Protein AF-A0A2G1NXR6-F1 (afdb_monomer_lite)

pLDDT: mean 74.43, std 15.73, range [40.53, 97.31]

Secondary structure (DSSP, 8-state):
-EEEEEEEPPP-TT-TT-----EEEEEEEEEEEPPEE--PPEEEETTEEEEEEE-TT-SEEEEEEEEEE--BTEEEEEE-TT--EEEEEETT-TTTT--BPPPEESSEEEEEEEE--BTTB--BS--EEEEEEEEEEEEEEEEEEE-TT-EEEEEEE--PPSEEEEEEEEESTT--S--S-GGGSEEEEEEEEPPPPPEEEEEEEEESSSPPTT---EEEEEEEE-SSS----------------------------

Sequence (257 aa):
MLVNATLRMDINESDPYHEYRTGVVDVSSINEHEWVDFTPPSVLTPYGYAKMITYPGADAIRVHFDELTLPWAGCVEIRDSSGAVEWSRSWNSKDEFDHNSSWVDGDTIYVYKVEKPTQSTPVWGRITFSIDRYQYRKLNHTNVSLSAGETRNITTEWDVSAGNNSMQVVTDAEEVVSEINESNNELSRALQVEACEAPTVLNITFTPQKPAAGSDVLINATITNFGNRTANFTVDLWAEKIEHHPFESPHGDEFPV

Structure (mmCIF, N/CA/C/O backbone):
data_AF-A0A2G1NXR6-F1
#
_entry.id   AF-A0A2G1NXR6-F1
#
loop_
_atom_site.group_PDB
_atom_site.id
_atom_site.type_symbol
_atom_site.label_atom_id
_atom_site.label_alt_id
_atom_site.label_comp_id
_atom_site.label_asym_id
_atom_site.label_entity_id
_atom_site.label_seq_id
_atom_site.pdbx_PDB_ins_code
_atom_site.Cartn_x
_atom_site.Cartn_y
_atom_site.Cartn_z
_atom_site.occupancy
_atom_site.B_iso_or_equiv
_atom_site.auth_seq_id
_atom_site.auth_comp_id
_atom_site.auth_asym_id
_atom_site.auth_atom_id
_atom_site.pdbx_PDB_model_num
ATOM 1 N N . MET A 1 1 ? -8.405 -15.605 13.492 1.00 48.38 1 MET A N 1
ATOM 2 C CA . MET A 1 1 ? -8.207 -15.582 14.964 1.00 48.38 1 MET A CA 1
ATOM 3 C C . MET A 1 1 ? -9.289 -14.691 15.567 1.00 48.38 1 MET A C 1
ATOM 5 O O . MET A 1 1 ? -9.715 -13.772 14.883 1.00 48.38 1 MET A O 1
ATOM 9 N N . LEU A 1 2 ? -9.784 -14.976 16.777 1.00 44.44 2 LEU A N 1
ATOM 10 C CA . LEU A 1 2 ? -10.756 -14.106 17.459 1.00 44.44 2 LEU A CA 1
ATOM 11 C C . LEU A 1 2 ? -10.000 -13.115 18.342 1.00 44.44 2 LEU A C 1
ATOM 13 O O . LEU A 1 2 ? -9.173 -13.542 19.152 1.00 44.44 2 LEU A O 1
ATOM 17 N N . VAL A 1 3 ? -10.283 -11.822 18.192 1.00 50.91 3 VAL A N 1
ATOM 18 C CA . VAL A 1 3 ? -9.787 -10.790 19.109 1.00 50.91 3 VAL A CA 1
ATOM 19 C C . VAL A 1 3 ? -10.958 -10.220 19.889 1.00 50.91 3 VAL A C 1
ATOM 21 O O . VAL A 1 3 ? -11.992 -9.881 19.313 1.00 50.91 3 VAL A O 1
ATOM 24 N N . ASN A 1 4 ? -10.777 -10.132 21.206 1.00 43.44 4 ASN A N 1
ATOM 25 C CA . ASN A 1 4 ? -11.762 -9.589 22.127 1.00 43.44 4 ASN A CA 1
ATOM 26 C C . ASN A 1 4 ? -11.253 -8.251 22.656 1.00 43.44 4 ASN A C 1
ATOM 28 O O . ASN A 1 4 ? -10.149 -8.185 23.202 1.00 43.44 4 ASN A O 1
ATOM 32 N N . ALA A 1 5 ? -12.079 -7.217 22.549 1.00 50.47 5 ALA A N 1
ATOM 33 C CA . ALA A 1 5 ? -11.869 -5.944 23.221 1.00 50.47 5 ALA A CA 1
ATOM 34 C C . ALA A 1 5 ? -13.024 -5.689 24.192 1.00 50.47 5 ALA A C 1
ATOM 36 O O . ALA A 1 5 ? -14.181 -5.989 23.890 1.00 50.47 5 ALA A O 1
ATOM 37 N N . THR A 1 6 ? -12.700 -5.149 25.364 1.00 46.91 6 THR A N 1
ATOM 38 C CA . THR A 1 6 ? -13.684 -4.723 26.359 1.00 46.91 6 THR A CA 1
ATOM 39 C C . THR A 1 6 ? -13.742 -3.207 26.340 1.00 46.91 6 THR A C 1
ATOM 41 O O . THR A 1 6 ? -12.743 -2.549 26.622 1.00 46.91 6 THR A O 1
ATOM 44 N N . LEU A 1 7 ? -14.912 -2.673 26.014 1.00 47.69 7 LEU A N 1
ATOM 45 C CA . LEU A 1 7 ? -15.188 -1.246 25.988 1.00 47.69 7 LEU A CA 1
ATOM 46 C C . LEU A 1 7 ? -15.992 -0.853 27.213 1.00 47.69 7 LEU A C 1
ATOM 48 O O . LEU A 1 7 ? -16.909 -1.576 27.615 1.00 47.69 7 LEU A O 1
ATOM 52 N N . ARG A 1 8 ? -15.681 0.313 27.769 1.00 44.91 8 ARG A N 1
ATOM 53 C CA . ARG A 1 8 ? -16.408 0.903 28.884 1.00 44.91 8 ARG A CA 1
ATOM 54 C C . ARG A 1 8 ? -16.651 2.370 28.577 1.00 44.91 8 ARG A C 1
ATOM 56 O O . ARG A 1 8 ? -15.717 3.063 28.204 1.00 44.91 8 ARG A O 1
ATOM 63 N N . MET A 1 9 ? -17.884 2.817 28.778 1.00 44.09 9 MET A N 1
ATOM 64 C CA . MET A 1 9 ? -18.220 4.235 28.723 1.00 44.09 9 MET A CA 1
ATOM 65 C C . MET A 1 9 ? -18.195 4.792 30.148 1.00 44.09 9 MET A C 1
ATOM 67 O O . MET A 1 9 ? -18.939 4.320 31.018 1.00 44.09 9 MET A O 1
ATOM 71 N N . ASP A 1 10 ? -17.302 5.745 30.404 1.00 46.09 10 ASP A N 1
ATOM 72 C CA . ASP A 1 10 ? -17.219 6.426 31.695 1.00 46.09 10 ASP A CA 1
ATOM 73 C C . ASP A 1 10 ? -18.239 7.574 31.787 1.00 46.09 10 ASP A C 1
ATOM 75 O O . ASP A 1 10 ? -18.846 8.003 30.806 1.00 46.09 10 ASP A O 1
ATOM 79 N N . ILE A 1 11 ? -18.506 8.025 33.011 1.00 46.25 11 ILE A N 1
ATOM 80 C CA . ILE A 1 11 ? -19.473 9.093 33.276 1.00 46.25 11 ILE A CA 1
ATOM 81 C C . ILE A 1 11 ? -18.783 10.433 33.005 1.00 46.25 11 ILE A C 1
ATOM 83 O O . ILE A 1 11 ? -17.730 10.710 33.576 1.00 46.25 11 ILE A O 1
ATOM 87 N N . ASN A 1 12 ? -19.383 11.285 32.171 1.00 43.28 12 ASN A N 1
ATOM 88 C CA . ASN A 1 12 ? -18.891 12.644 31.964 1.00 43.28 12 ASN A CA 1
ATOM 89 C C . ASN A 1 12 ? -19.171 13.504 33.214 1.00 43.28 12 ASN A C 1
ATOM 91 O O . ASN A 1 12 ? -20.258 14.057 33.366 1.00 43.28 12 ASN A O 1
ATOM 95 N N . GLU A 1 13 ? -18.186 13.632 34.109 1.00 43.91 13 GLU A N 1
ATOM 96 C CA . GLU A 1 13 ? -18.295 14.430 35.345 1.00 43.91 13 GLU A CA 1
ATOM 97 C C . GLU A 1 13 ? -18.364 15.954 35.104 1.0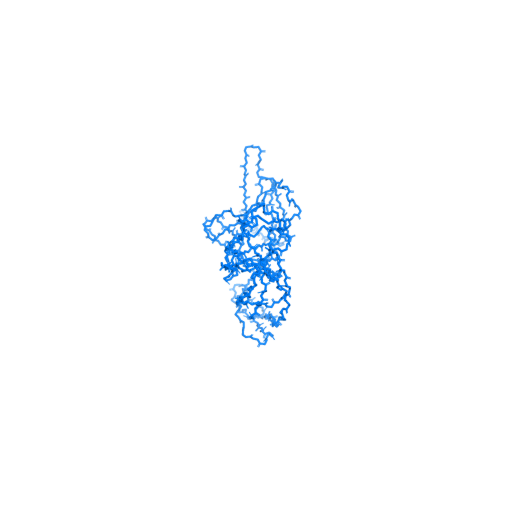0 43.91 13 GLU A C 1
ATOM 99 O O . GLU A 1 13 ? -18.564 16.719 36.047 1.00 43.91 13 GLU A O 1
ATOM 104 N N . SER A 1 14 ? -18.214 16.415 33.855 1.00 42.78 14 SER A N 1
ATOM 105 C CA . SER A 1 14 ? -18.278 17.838 33.488 1.00 42.78 14 SER A CA 1
ATOM 106 C C . SER A 1 14 ? -19.627 18.292 32.919 1.00 42.78 14 SER A C 1
ATOM 108 O O . SER A 1 14 ? -19.793 19.484 32.659 1.00 42.78 14 SER A O 1
ATOM 110 N N . ASP A 1 15 ? -20.601 17.387 32.752 1.00 45.97 15 ASP A N 1
ATOM 111 C CA . ASP A 1 15 ? -21.953 17.756 32.326 1.00 45.97 15 ASP A CA 1
ATOM 112 C C . ASP A 1 15 ? -22.740 18.368 33.508 1.00 45.97 15 ASP A C 1
ATOM 114 O O . ASP A 1 15 ? -23.075 17.655 34.461 1.00 45.97 15 ASP A O 1
ATOM 118 N N . PRO A 1 16 ? -23.076 19.676 33.484 1.00 47.44 16 PRO A N 1
ATOM 119 C CA . PRO A 1 16 ? -23.801 20.330 34.574 1.00 47.44 16 PRO A CA 1
ATOM 120 C C . PRO A 1 16 ? -25.217 19.770 34.791 1.00 47.44 16 PRO A C 1
ATOM 122 O O . PRO A 1 16 ? -25.819 20.043 35.833 1.00 47.44 16 PRO A O 1
ATOM 125 N N . TYR A 1 17 ? -25.746 18.982 33.849 1.00 49.09 17 TYR A N 1
ATOM 126 C CA . TYR A 1 17 ? -27.059 18.353 33.952 1.00 49.09 17 TYR A CA 1
ATOM 127 C C . TYR A 1 17 ? -27.020 16.939 34.551 1.00 49.09 17 TYR A C 1
ATOM 129 O O . TYR A 1 17 ? -28.081 16.408 34.873 1.00 49.09 17 TYR A O 1
ATOM 137 N N . HIS A 1 18 ? -25.837 16.339 34.767 1.00 48.19 18 HIS A N 1
ATOM 138 C CA . HIS A 1 18 ? -25.691 14.924 35.162 1.00 48.19 18 HIS A CA 1
ATOM 139 C C . HIS A 1 18 ? -26.540 13.974 34.290 1.00 48.19 18 HIS A C 1
ATOM 141 O O . HIS A 1 18 ? -26.991 12.921 34.749 1.00 48.19 18 HIS A O 1
ATOM 147 N N . GLU A 1 19 ? -26.826 14.363 33.046 1.00 41.34 19 GLU A N 1
ATOM 148 C CA . GLU A 1 19 ? -27.676 13.582 32.163 1.00 41.34 19 GLU A CA 1
ATOM 149 C C . GLU A 1 19 ? -26.853 12.450 31.550 1.00 41.34 19 GLU A C 1
ATOM 151 O O . GLU A 1 19 ? -25.775 12.645 30.987 1.00 41.34 19 GLU A O 1
ATOM 156 N N . TYR A 1 20 ? -27.360 11.227 31.699 1.00 42.59 20 TYR A N 1
ATOM 157 C CA . TYR A 1 20 ? -26.762 10.035 31.120 1.00 42.59 20 TYR A CA 1
ATOM 158 C C . TYR A 1 20 ? -26.769 10.159 29.595 1.00 42.59 20 TYR A C 1
ATOM 160 O O . TYR A 1 20 ? -27.806 9.965 28.960 1.00 42.59 20 TYR A O 1
ATOM 168 N N . ARG A 1 21 ? -25.619 10.452 28.984 1.00 41.91 21 ARG A N 1
ATOM 169 C CA . ARG A 1 21 ? -25.488 10.324 27.532 1.00 41.91 21 ARG A CA 1
ATOM 170 C C . ARG A 1 21 ? -25.444 8.841 27.184 1.00 41.91 21 ARG A C 1
ATOM 172 O O . ARG A 1 21 ? -24.423 8.184 27.333 1.00 41.91 21 ARG A O 1
ATOM 179 N N . THR A 1 22 ? -26.580 8.301 26.754 1.00 40.53 22 THR A N 1
ATOM 180 C CA . THR A 1 22 ? -26.608 7.053 25.987 1.00 40.53 22 THR A CA 1
ATOM 181 C C . THR A 1 22 ? -25.998 7.349 24.622 1.00 40.53 22 THR A C 1
ATOM 183 O O . THR A 1 22 ? -26.560 8.145 23.868 1.00 40.53 22 THR A O 1
ATOM 186 N N . GLY A 1 23 ? -24.845 6.757 24.326 1.00 47.16 23 GLY A N 1
ATOM 187 C CA . GLY A 1 23 ? -24.130 6.955 23.068 1.00 47.16 23 GLY A CA 1
ATOM 188 C C . GLY A 1 23 ? -24.261 5.743 22.153 1.00 47.16 23 GLY A C 1
ATOM 189 O O . GLY A 1 23 ? -24.320 4.601 22.617 1.00 47.16 23 GLY A O 1
ATOM 190 N N . VAL A 1 24 ? -24.314 5.988 20.844 1.00 50.44 24 VAL A N 1
ATOM 191 C CA . VAL A 1 24 ? -23.835 5.008 19.864 1.00 50.44 24 VAL A CA 1
ATOM 192 C C . VAL A 1 24 ? -22.368 5.345 19.666 1.00 50.44 24 VAL A C 1
ATOM 194 O O . VAL A 1 24 ? -22.060 6.441 19.216 1.00 50.44 24 VAL A O 1
ATOM 197 N N . VAL A 1 25 ? -21.493 4.435 20.064 1.00 54.53 25 VAL A N 1
ATOM 198 C CA . VAL A 1 25 ? -20.053 4.552 19.863 1.00 54.53 25 VAL A CA 1
ATOM 199 C C . VAL A 1 25 ? -19.734 3.830 18.559 1.00 54.53 25 VAL A C 1
ATOM 201 O O . VAL A 1 25 ? -20.079 2.648 18.430 1.00 54.53 25 VAL A O 1
ATOM 204 N N . ASP A 1 26 ? -19.131 4.529 17.593 1.00 56.81 26 ASP A N 1
ATOM 205 C CA . ASP A 1 26 ? -18.538 3.858 16.433 1.00 56.81 26 ASP A CA 1
ATOM 206 C C . ASP A 1 26 ? -17.231 3.212 16.878 1.00 56.81 26 ASP A C 1
ATOM 208 O O . ASP A 1 26 ? -16.435 3.821 17.596 1.00 56.81 26 ASP A O 1
ATOM 212 N N . VAL A 1 27 ? -17.050 1.949 16.519 1.00 55.16 27 VAL A N 1
ATOM 213 C CA . VAL A 1 27 ? -15.867 1.188 16.887 1.00 55.16 27 VAL A CA 1
ATOM 214 C C . VAL A 1 27 ? -15.181 0.723 15.629 1.00 55.16 27 VAL A C 1
ATOM 216 O O . VAL A 1 27 ? -15.672 -0.184 14.954 1.00 55.16 27 VAL A O 1
ATOM 219 N N . SER A 1 28 ? -14.014 1.300 15.369 1.00 56.72 28 SER A N 1
ATOM 220 C CA . SER A 1 28 ? -13.156 0.903 14.262 1.00 56.72 28 SER A CA 1
ATOM 221 C C . SER A 1 28 ? -12.099 -0.060 14.779 1.00 56.72 28 SER A C 1
ATOM 223 O O . SER A 1 28 ? -11.257 0.311 15.599 1.00 56.72 28 SER A O 1
ATOM 225 N N . SER A 1 29 ? -12.122 -1.308 14.303 1.00 54.38 29 SER A N 1
ATOM 226 C CA . SER A 1 29 ? -10.960 -2.188 14.428 1.00 54.38 29 SER A CA 1
ATOM 227 C C . SER A 1 29 ? -10.068 -2.004 13.206 1.00 54.38 29 SER A C 1
ATOM 229 O O . SER A 1 29 ? -10.464 -2.388 12.102 1.00 54.38 29 SER A O 1
ATOM 231 N N . ILE A 1 30 ? -8.883 -1.432 13.403 1.00 66.00 30 ILE A N 1
ATOM 232 C CA . ILE A 1 30 ? -7.877 -1.237 12.360 1.00 66.00 30 ILE A CA 1
ATOM 233 C C . ILE A 1 30 ? -6.838 -2.337 12.502 1.00 66.00 30 ILE A C 1
ATOM 235 O O . ILE A 1 30 ? -6.145 -2.430 13.515 1.00 66.00 30 ILE A O 1
ATOM 239 N N . ASN A 1 31 ? -6.754 -3.188 11.488 1.00 64.75 31 ASN A N 1
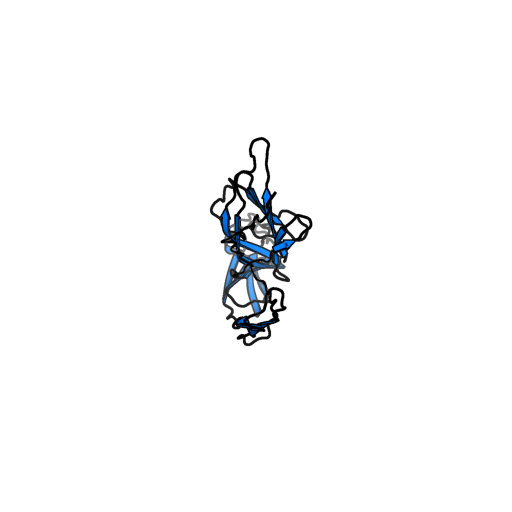ATOM 240 C CA . ASN A 1 31 ? -5.689 -4.166 11.364 1.00 64.75 31 ASN A CA 1
ATOM 241 C C . ASN A 1 31 ? -4.644 -3.636 10.391 1.00 64.75 31 ASN A C 1
ATOM 243 O O . ASN A 1 31 ? -4.915 -3.645 9.193 1.00 64.75 31 ASN A O 1
ATOM 247 N N . GLU A 1 32 ? -3.477 -3.234 10.882 1.00 74.56 32 GLU A N 1
ATOM 248 C CA . GLU A 1 32 ? -2.351 -2.855 10.029 1.00 74.56 32 GLU A CA 1
ATOM 249 C C . GLU A 1 32 ? -1.331 -3.992 9.952 1.00 74.56 32 GLU A C 1
ATOM 251 O O . GLU A 1 32 ? -0.880 -4.530 10.969 1.00 74.56 32 GLU A O 1
ATOM 256 N N . HIS A 1 33 ? -0.951 -4.343 8.726 1.00 74.25 33 HIS A N 1
ATOM 257 C CA . HIS A 1 33 ? 0.108 -5.312 8.479 1.00 74.25 33 HIS A CA 1
ATOM 258 C C . HIS A 1 33 ? 1.495 -4.655 8.528 1.00 74.25 33 HIS A C 1
ATOM 260 O O . HIS A 1 3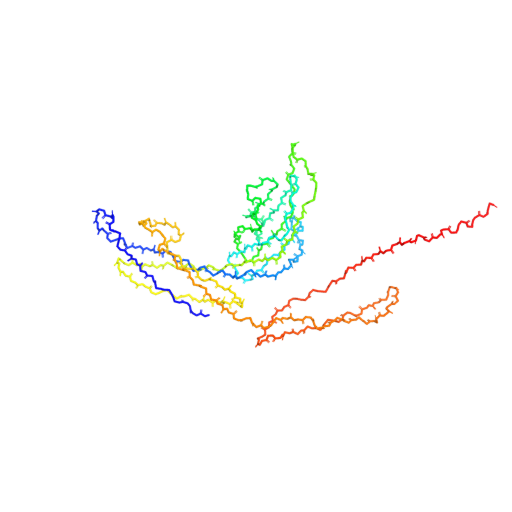3 ? 1.641 -3.455 8.270 1.00 74.25 33 HIS A O 1
ATOM 266 N N . GLU A 1 34 ? 2.541 -5.437 8.799 1.00 79.00 34 GLU A N 1
ATOM 267 C CA . GLU A 1 34 ? 3.925 -4.993 8.630 1.00 79.00 34 GLU A CA 1
ATOM 268 C C . GLU A 1 34 ? 4.234 -4.572 7.191 1.00 79.00 34 GLU A C 1
ATOM 270 O O . GLU A 1 34 ? 3.522 -4.905 6.239 1.00 79.00 34 GLU A O 1
ATOM 275 N N . TRP A 1 35 ? 5.336 -3.843 7.038 1.00 80.38 35 TRP A N 1
ATOM 276 C CA . TRP A 1 35 ? 5.886 -3.525 5.731 1.00 80.38 35 TRP A CA 1
ATOM 277 C C . TRP A 1 35 ? 6.254 -4.802 4.978 1.00 80.38 35 TRP A C 1
ATOM 279 O O . TRP A 1 35 ? 7.080 -5.587 5.437 1.00 80.38 35 TRP A O 1
ATOM 289 N N . VAL A 1 36 ? 5.657 -4.974 3.803 1.00 78.19 36 VAL A N 1
ATOM 290 C CA . VAL A 1 36 ? 5.927 -6.098 2.910 1.00 78.19 36 VAL A CA 1
ATOM 291 C C . VAL A 1 36 ? 6.939 -5.660 1.861 1.00 78.19 36 VAL A C 1
ATOM 293 O O . VAL A 1 36 ? 6.623 -4.803 1.036 1.00 78.19 36 VAL A O 1
ATOM 296 N N . ASP A 1 37 ? 8.132 -6.261 1.890 1.00 82.12 37 ASP A N 1
ATOM 297 C CA . ASP A 1 37 ? 9.161 -6.100 0.856 1.00 82.12 37 ASP A CA 1
ATOM 298 C C . ASP A 1 37 ? 8.645 -6.595 -0.500 1.00 82.12 37 ASP A C 1
ATOM 300 O O . ASP A 1 37 ? 8.151 -7.719 -0.629 1.00 82.12 37 ASP A O 1
ATOM 304 N N . PHE A 1 38 ? 8.747 -5.757 -1.527 1.00 80.88 38 PHE A N 1
ATOM 305 C CA . PHE A 1 38 ? 8.178 -6.044 -2.834 1.00 80.88 38 PHE A CA 1
ATOM 306 C C . PHE A 1 38 ? 8.727 -5.110 -3.918 1.00 80.88 38 PHE A C 1
ATOM 308 O O . PHE A 1 38 ? 9.138 -3.985 -3.666 1.00 80.88 38 PHE A O 1
ATOM 315 N N . THR A 1 39 ? 8.703 -5.572 -5.169 1.00 82.00 39 THR A N 1
ATOM 316 C CA . THR A 1 39 ? 8.981 -4.733 -6.339 1.00 82.00 39 THR A CA 1
ATOM 317 C C . THR A 1 39 ? 7.742 -4.694 -7.231 1.00 82.00 39 THR A C 1
ATOM 319 O O . THR A 1 39 ? 7.398 -5.723 -7.818 1.00 82.00 39 THR A O 1
ATOM 322 N N . PRO A 1 40 ? 7.070 -3.537 -7.381 1.00 87.62 40 PRO A N 1
ATOM 323 C CA . PRO A 1 40 ? 5.831 -3.476 -8.140 1.00 87.62 40 PRO A CA 1
ATOM 324 C C . PRO A 1 40 ? 6.019 -3.760 -9.625 1.00 87.62 40 PRO A C 1
ATOM 326 O O . PRO A 1 40 ? 6.913 -3.165 -10.255 1.00 87.62 40 PRO A O 1
ATOM 329 N N . PRO A 1 41 ? 5.133 -4.578 -10.228 1.00 85.62 41 PRO A N 1
ATOM 330 C CA . PRO A 1 41 ? 5.073 -4.694 -11.670 1.00 85.62 41 PRO A CA 1
ATOM 331 C C . PRO A 1 41 ? 4.675 -3.347 -12.279 1.00 85.62 41 PRO A C 1
ATOM 333 O O . PRO A 1 41 ? 3.920 -2.557 -11.701 1.00 85.62 41 PRO A O 1
ATOM 336 N N . SER A 1 42 ? 5.210 -3.080 -13.466 1.00 90.94 42 SER A N 1
ATOM 337 C CA . SER A 1 42 ? 4.764 -1.957 -14.285 1.00 90.94 42 SER A CA 1
ATOM 338 C C . SER A 1 42 ? 3.588 -2.409 -15.148 1.00 90.94 42 SER A C 1
ATOM 340 O O . SER A 1 42 ? 3.708 -3.398 -15.867 1.00 90.94 42 SER A O 1
ATOM 342 N N . VAL A 1 43 ? 2.480 -1.674 -15.120 1.00 91.69 43 VAL A N 1
ATOM 343 C CA . VAL A 1 43 ? 1.276 -1.968 -15.910 1.00 91.69 43 VAL A CA 1
ATOM 344 C C . VAL A 1 43 ? 0.903 -0.775 -16.784 1.00 91.69 43 VAL A C 1
ATOM 346 O O . VAL A 1 43 ? 1.156 0.373 -16.417 1.00 91.69 43 VAL A O 1
ATOM 349 N N . LEU A 1 44 ? 0.314 -1.039 -17.951 1.00 92.44 44 LEU A N 1
ATOM 350 C CA . LEU A 1 44 ? -0.238 0.001 -18.818 1.00 92.44 44 LEU A CA 1
ATOM 351 C C . LEU A 1 44 ? -1.697 0.269 -18.434 1.00 92.44 44 LEU A C 1
ATOM 353 O O . LEU A 1 44 ? -2.510 -0.650 -18.398 1.00 92.44 44 LEU A O 1
ATOM 357 N N . THR A 1 45 ? -2.024 1.533 -18.191 1.00 92.94 45 THR A N 1
ATOM 358 C CA . THR A 1 45 ? -3.367 2.006 -17.829 1.00 92.94 45 THR A CA 1
ATOM 359 C C . THR A 1 45 ? -3.845 3.061 -18.839 1.00 92.94 45 THR A C 1
ATOM 361 O O . THR A 1 45 ? -3.036 3.550 -19.637 1.00 92.94 45 THR A O 1
ATOM 364 N N . PRO A 1 46 ? -5.119 3.499 -18.793 1.00 91.81 46 PRO A N 1
ATOM 365 C CA . PRO A 1 46 ? -5.592 4.635 -19.592 1.00 91.81 46 PRO A CA 1
ATOM 366 C C . PRO A 1 46 ? -4.820 5.946 -19.353 1.00 91.81 46 PRO A C 1
ATOM 368 O O . PRO A 1 46 ? -4.854 6.833 -20.202 1.00 91.81 46 PRO A O 1
ATOM 371 N N . TYR A 1 47 ? -4.110 6.066 -18.226 1.00 88.44 47 TYR A N 1
ATOM 372 C CA . TYR A 1 47 ? -3.320 7.242 -17.847 1.00 88.44 47 TYR A CA 1
ATOM 373 C C . TYR A 1 47 ? -1.813 7.071 -18.102 1.00 88.44 47 TYR A C 1
ATOM 375 O O . TYR A 1 47 ? -1.023 7.940 -17.740 1.00 88.44 47 TYR A O 1
ATOM 383 N N . GLY A 1 48 ? -1.405 5.964 -18.734 1.00 90.44 48 GLY A N 1
ATOM 384 C CA . GLY A 1 48 ? -0.008 5.628 -19.007 1.00 90.44 48 GLY A CA 1
ATOM 385 C C . GLY A 1 48 ? 0.521 4.500 -18.121 1.00 90.44 48 GLY A C 1
ATOM 386 O O . GLY A 1 48 ? -0.245 3.729 -17.539 1.00 90.44 48 GLY A O 1
ATOM 387 N N . TYR A 1 49 ? 1.846 4.369 -18.056 1.00 91.69 49 TYR A N 1
ATOM 388 C CA . TYR A 1 49 ? 2.492 3.332 -17.253 1.00 91.69 49 TYR A CA 1
ATOM 389 C C . TYR A 1 49 ? 2.476 3.681 -15.764 1.00 91.69 49 TYR A C 1
ATOM 391 O O . TYR A 1 49 ? 2.911 4.765 -15.373 1.00 91.69 49 TYR A O 1
ATOM 399 N N . ALA A 1 50 ? 2.045 2.724 -14.947 1.00 95.56 50 ALA A N 1
ATOM 400 C CA . ALA A 1 50 ? 2.004 2.829 -13.495 1.00 95.56 50 ALA A CA 1
ATOM 401 C C . ALA A 1 50 ? 2.724 1.660 -12.830 1.00 95.56 50 ALA A C 1
ATOM 403 O O . ALA A 1 50 ? 2.818 0.571 -13.397 1.00 95.56 50 ALA A O 1
ATOM 404 N N . LYS A 1 51 ? 3.169 1.867 -11.592 1.00 95.50 51 LYS A N 1
ATOM 405 C CA . LYS A 1 51 ? 3.457 0.776 -10.659 1.00 95.50 51 LYS A CA 1
ATOM 406 C C . LYS A 1 51 ? 2.158 0.365 -9.977 1.00 95.50 51 LYS A C 1
ATOM 408 O O . LYS A 1 51 ? 1.508 1.215 -9.378 1.00 95.50 51 LYS A O 1
ATOM 413 N N . MET A 1 52 ? 1.774 -0.903 -10.098 1.00 93.56 52 MET A N 1
ATOM 414 C CA . MET A 1 52 ? 0.548 -1.427 -9.491 1.00 93.56 52 MET A CA 1
ATOM 415 C C . MET A 1 52 ? 0.869 -2.128 -8.178 1.00 93.56 52 MET A C 1
ATOM 417 O O . MET A 1 52 ? 1.755 -2.982 -8.136 1.00 93.56 52 MET A O 1
ATOM 421 N N . ILE A 1 53 ? 0.128 -1.787 -7.130 1.00 94.25 53 ILE A N 1
ATOM 422 C CA . ILE A 1 53 ? 0.184 -2.445 -5.827 1.00 94.25 53 ILE A CA 1
ATOM 423 C C . ILE A 1 53 ? -1.227 -2.918 -5.514 1.00 94.25 53 ILE A C 1
ATOM 425 O O . ILE A 1 53 ? -2.170 -2.141 -5.625 1.00 94.25 53 ILE A O 1
ATOM 429 N N . THR A 1 54 ? -1.373 -4.192 -5.164 1.00 91.00 54 THR A N 1
ATOM 430 C CA . THR A 1 54 ? -2.669 -4.782 -4.834 1.00 91.00 54 THR A CA 1
ATOM 431 C C . THR A 1 54 ? -2.528 -5.764 -3.683 1.00 91.00 54 THR A C 1
ATOM 433 O O . THR A 1 54 ? -1.566 -6.535 -3.629 1.00 91.00 54 THR A O 1
ATOM 436 N N . TYR A 1 55 ? -3.493 -5.729 -2.772 1.00 87.12 55 TYR A N 1
ATOM 437 C CA . TYR A 1 55 ? -3.683 -6.736 -1.743 1.00 87.12 55 TYR A CA 1
ATOM 438 C C . TYR A 1 55 ? -5.181 -7.044 -1.647 1.00 87.12 55 TYR A C 1
ATOM 440 O O . TYR A 1 55 ? -5.915 -6.255 -1.054 1.00 87.12 55 TYR A O 1
ATOM 448 N N . PRO A 1 56 ? -5.657 -8.170 -2.211 1.00 84.50 56 PRO A N 1
ATOM 449 C CA . PRO A 1 56 ? -7.081 -8.485 -2.260 1.00 84.50 56 PRO A CA 1
ATOM 450 C C . PRO A 1 56 ? -7.775 -8.394 -0.895 1.00 84.50 56 PRO A C 1
ATOM 452 O O . PRO A 1 56 ? -7.385 -9.055 0.073 1.00 84.50 56 PRO A O 1
ATOM 455 N N . GLY A 1 57 ? -8.834 -7.585 -0.836 1.00 82.81 57 GLY A N 1
ATOM 456 C CA . GLY A 1 57 ? -9.622 -7.368 0.378 1.00 82.81 57 GLY A CA 1
ATOM 457 C C . GLY A 1 57 ? -8.965 -6.470 1.430 1.00 82.81 57 GLY A C 1
ATOM 458 O O . GLY A 1 57 ? -9.383 -6.522 2.584 1.00 82.81 57 GLY A O 1
ATOM 459 N N . ALA A 1 58 ? -7.925 -5.707 1.082 1.00 87.62 58 ALA A N 1
ATOM 460 C CA . ALA A 1 58 ? -7.498 -4.563 1.883 1.00 87.62 58 ALA A CA 1
ATOM 461 C C . ALA A 1 58 ? -8.492 -3.399 1.745 1.00 87.62 58 ALA A C 1
ATOM 463 O O . ALA A 1 58 ? -9.038 -3.174 0.668 1.00 87.62 58 ALA A O 1
ATOM 464 N N . ASP A 1 59 ? -8.679 -2.642 2.823 1.00 89.88 59 ASP A N 1
ATOM 465 C CA . ASP A 1 59 ? -9.519 -1.440 2.819 1.00 89.88 59 ASP A CA 1
ATOM 466 C C . ASP A 1 59 ? -8.710 -0.182 2.495 1.00 89.88 59 ASP A C 1
ATOM 468 O O . ASP A 1 59 ? -9.261 0.777 1.964 1.00 89.88 59 ASP A O 1
ATOM 472 N N . ALA A 1 60 ? -7.402 -0.186 2.769 1.00 91.75 60 ALA A N 1
ATOM 473 C CA . ALA A 1 60 ? -6.482 0.840 2.287 1.00 91.75 60 ALA A CA 1
ATOM 474 C C . ALA A 1 60 ? -5.047 0.313 2.172 1.00 91.75 60 ALA A C 1
ATOM 476 O O . ALA A 1 60 ? -4.646 -0.607 2.893 1.00 91.75 60 ALA A O 1
ATOM 477 N N . ILE A 1 61 ? -4.256 0.943 1.304 1.00 93.31 61 ILE A N 1
ATOM 478 C CA . ILE A 1 61 ? -2.845 0.639 1.047 1.00 93.31 61 ILE A CA 1
ATOM 479 C C . ILE A 1 61 ? -2.014 1.923 1.157 1.00 93.31 61 ILE A C 1
ATOM 481 O O . ILE A 1 61 ? -2.447 2.999 0.749 1.00 93.31 61 ILE A O 1
ATOM 485 N N . ARG A 1 62 ? -0.794 1.819 1.686 1.00 94.31 62 ARG A N 1
ATOM 486 C CA . ARG A 1 62 ? 0.238 2.862 1.589 1.00 94.31 62 ARG A CA 1
ATOM 487 C C . ARG A 1 62 ? 1.572 2.266 1.167 1.00 94.31 62 ARG A C 1
ATOM 489 O O . ARG A 1 62 ? 1.809 1.075 1.361 1.00 94.31 62 ARG A O 1
ATOM 496 N N . VAL A 1 63 ? 2.452 3.090 0.615 1.00 94.94 63 VAL A N 1
ATOM 497 C CA . VAL A 1 63 ? 3.765 2.658 0.114 1.00 94.94 63 VAL A CA 1
ATOM 498 C C . VAL A 1 63 ? 4.895 3.435 0.771 1.00 94.94 63 VAL A C 1
ATOM 500 O O . VAL A 1 63 ? 4.703 4.579 1.181 1.00 94.94 63 VAL A O 1
ATOM 503 N N . HIS A 1 64 ? 6.063 2.805 0.840 1.00 93.88 64 HIS A N 1
ATOM 504 C CA . HIS A 1 64 ? 7.332 3.445 1.150 1.00 93.88 64 HIS A CA 1
ATOM 505 C C . HIS A 1 64 ? 8.152 3.556 -0.139 1.00 93.88 64 HIS A C 1
ATOM 507 O O . HIS A 1 64 ? 8.131 2.662 -0.991 1.00 93.88 64 HIS A O 1
ATOM 513 N N . PHE A 1 65 ? 8.841 4.680 -0.289 1.00 92.50 65 PHE A N 1
ATOM 514 C CA . PHE A 1 65 ? 9.728 4.960 -1.404 1.00 92.50 65 PHE A CA 1
ATOM 515 C C . PHE A 1 65 ? 11.187 4.879 -0.941 1.00 92.50 65 PHE A C 1
ATOM 517 O O . PHE A 1 65 ? 11.671 5.784 -0.267 1.00 92.50 65 PHE A O 1
ATOM 524 N N . ASP A 1 66 ? 11.906 3.827 -1.331 1.00 91.12 66 ASP A N 1
ATOM 525 C CA . ASP A 1 66 ? 13.359 3.722 -1.111 1.00 91.12 66 ASP A CA 1
ATOM 526 C C . ASP A 1 66 ? 14.133 4.802 -1.889 1.00 91.12 66 ASP A C 1
ATOM 528 O O . ASP A 1 66 ? 15.068 5.419 -1.381 1.00 91.12 66 ASP A O 1
ATOM 532 N N . GLU A 1 67 ? 13.674 5.109 -3.102 1.00 89.50 67 GLU A N 1
ATOM 533 C CA . GLU A 1 67 ? 14.141 6.240 -3.893 1.00 89.50 67 GLU A CA 1
ATOM 534 C C . GLU A 1 67 ? 12.957 7.135 -4.255 1.00 89.50 67 GLU A C 1
ATOM 536 O O . GLU A 1 67 ? 11.942 6.664 -4.773 1.00 89.50 67 GLU A O 1
ATOM 541 N N . LEU A 1 68 ? 13.109 8.447 -4.057 1.00 89.50 68 LEU A N 1
ATOM 542 C CA . LEU A 1 68 ? 12.149 9.443 -4.523 1.00 89.50 68 LEU A CA 1
ATOM 543 C C . LEU A 1 68 ? 12.853 10.742 -4.915 1.00 89.50 68 LEU A C 1
ATOM 545 O O . LEU A 1 68 ? 13.028 11.656 -4.115 1.00 89.50 68 LEU A O 1
ATOM 549 N N . THR A 1 69 ? 13.240 10.831 -6.183 1.00 88.19 69 THR A N 1
ATOM 550 C CA . THR A 1 69 ? 13.884 12.015 -6.756 1.00 88.19 69 THR A CA 1
ATOM 551 C C . THR A 1 69 ? 12.916 12.732 -7.688 1.00 88.19 69 THR A C 1
ATOM 553 O O . THR A 1 69 ? 12.571 12.235 -8.766 1.00 88.19 69 THR A O 1
ATOM 556 N N . LEU A 1 70 ? 12.491 13.929 -7.279 1.00 88.62 70 LEU A N 1
ATOM 557 C CA . LEU A 1 70 ? 11.551 14.759 -8.029 1.00 88.62 70 LEU A CA 1
ATOM 558 C C . LEU A 1 70 ? 12.272 15.981 -8.623 1.00 88.62 70 LEU A C 1
ATOM 560 O O . LEU A 1 70 ? 12.790 16.799 -7.866 1.00 88.62 70 LEU A O 1
ATOM 564 N N . PRO A 1 71 ? 12.328 16.134 -9.958 1.00 87.81 71 PRO A N 1
ATOM 565 C CA . PRO A 1 71 ? 12.828 17.341 -10.612 1.00 87.81 71 PRO A CA 1
ATOM 566 C C . PRO A 1 71 ? 11.807 18.480 -10.555 1.00 87.81 71 PRO A C 1
ATOM 568 O O . PRO A 1 71 ? 10.643 18.262 -10.231 1.00 87.81 71 PRO A O 1
ATOM 571 N N . TRP A 1 72 ? 12.201 19.689 -10.959 1.00 85.94 72 TRP A N 1
ATOM 572 C CA . TRP A 1 72 ? 11.274 20.818 -11.070 1.00 85.94 72 TRP A CA 1
ATOM 573 C C . TRP A 1 72 ? 10.091 20.467 -11.991 1.00 85.94 72 TRP A C 1
ATOM 575 O O . TRP A 1 72 ? 10.293 19.924 -13.077 1.00 85.94 72 TRP A O 1
ATOM 585 N N . ALA A 1 73 ? 8.864 20.743 -11.530 1.00 86.50 73 ALA A N 1
ATOM 586 C CA . ALA A 1 73 ? 7.599 20.330 -12.153 1.00 86.50 73 ALA A CA 1
ATOM 587 C C . ALA A 1 73 ? 7.345 18.807 -12.193 1.00 86.50 73 ALA A C 1
ATOM 589 O O . ALA A 1 73 ? 6.354 18.370 -12.773 1.00 86.50 73 ALA A O 1
ATOM 590 N N . GLY A 1 74 ? 8.203 18.001 -11.567 1.00 90.00 74 GLY A N 1
ATOM 591 C CA . GLY A 1 74 ? 8.029 16.564 -11.412 1.00 90.00 74 GLY A CA 1
ATOM 592 C C . GLY A 1 74 ? 7.209 16.207 -10.177 1.00 90.00 74 GLY A C 1
ATOM 593 O O . GLY A 1 74 ? 7.407 16.761 -9.090 1.00 90.00 74 GLY A O 1
ATOM 594 N N . CYS A 1 75 ? 6.304 15.252 -10.355 1.00 91.19 75 CYS A N 1
ATOM 595 C CA . CYS A 1 75 ? 5.402 14.753 -9.334 1.00 91.19 75 CYS A CA 1
ATOM 596 C C . CYS A 1 75 ? 5.322 13.222 -9.367 1.00 91.19 75 CYS A C 1
ATOM 598 O O . CYS A 1 75 ? 5.490 12.587 -10.412 1.00 91.19 75 CYS A O 1
ATOM 600 N N . VAL A 1 76 ? 4.988 12.639 -8.223 1.00 93.94 76 VAL A N 1
ATOM 601 C CA . VAL A 1 76 ? 4.464 11.278 -8.117 1.00 93.94 76 VAL A CA 1
ATOM 602 C C . VAL A 1 76 ? 3.026 11.368 -7.632 1.00 93.94 76 VAL A C 1
ATOM 604 O O . VAL A 1 76 ? 2.726 12.131 -6.717 1.00 93.94 76 VAL A O 1
ATOM 607 N N . GLU A 1 77 ? 2.136 10.615 -8.268 1.00 95.62 77 GLU A N 1
ATOM 608 C CA . GLU A 1 77 ? 0.726 10.521 -7.887 1.00 95.62 77 GLU A CA 1
ATOM 609 C C . GLU A 1 77 ? 0.373 9.070 -7.601 1.00 95.62 77 GLU A C 1
ATOM 611 O O . GLU A 1 77 ? 0.716 8.190 -8.391 1.00 95.62 77 GLU A O 1
ATOM 616 N N . ILE A 1 78 ? -0.335 8.834 -6.501 1.00 97.12 78 ILE A N 1
ATOM 617 C CA . ILE A 1 78 ? -1.009 7.568 -6.238 1.00 97.12 78 ILE A CA 1
ATOM 618 C C . ILE A 1 78 ? -2.477 7.774 -6.559 1.00 97.12 78 ILE A C 1
ATOM 620 O O . ILE A 1 78 ? -3.103 8.729 -6.090 1.00 97.12 78 ILE A O 1
ATOM 624 N N . ARG A 1 79 ? -2.998 6.883 -7.393 1.00 96.81 79 ARG A N 1
ATOM 625 C CA . ARG A 1 79 ? -4.394 6.872 -7.793 1.00 96.81 79 ARG A CA 1
ATOM 626 C C . ARG A 1 79 ? -5.069 5.597 -7.339 1.00 96.81 79 ARG A C 1
ATOM 628 O O . ARG A 1 79 ? -4.435 4.538 -7.322 1.00 96.81 79 ARG A O 1
ATOM 635 N N . ASP A 1 80 ? -6.342 5.719 -7.009 1.00 94.50 80 ASP A N 1
ATOM 636 C CA . ASP A 1 80 ? -7.210 4.583 -6.730 1.00 94.50 80 ASP A CA 1
ATOM 637 C C . ASP A 1 80 ? -7.545 3.802 -8.022 1.00 94.50 80 ASP A C 1
ATOM 639 O O . ASP A 1 80 ? -7.063 4.096 -9.126 1.00 94.50 80 ASP A O 1
ATOM 643 N N . SER A 1 81 ? -8.412 2.798 -7.895 1.00 90.69 81 SER A N 1
ATOM 644 C CA . SER A 1 81 ? -8.901 2.014 -9.036 1.00 90.69 81 SER A CA 1
ATOM 645 C C . SER A 1 81 ? -9.808 2.791 -10.001 1.00 90.69 81 SER A C 1
ATOM 647 O O . SER A 1 81 ? -9.922 2.400 -11.166 1.00 90.69 81 SER A O 1
ATOM 649 N N . SER A 1 82 ? -10.419 3.895 -9.557 1.00 92.00 82 SER A N 1
ATOM 650 C CA . SER A 1 82 ? -11.240 4.773 -10.399 1.00 92.00 82 SER A CA 1
ATOM 651 C C . SER A 1 82 ? -10.401 5.748 -11.238 1.00 92.00 82 SER A C 1
ATOM 653 O O . SER A 1 82 ? -10.884 6.287 -12.238 1.00 92.00 82 SER A O 1
ATOM 655 N N . GLY A 1 83 ? -9.128 5.931 -10.874 1.00 91.44 83 GLY A N 1
ATOM 656 C CA . GLY A 1 83 ? -8.210 6.893 -11.473 1.00 91.44 83 GLY A CA 1
ATOM 657 C C . GLY A 1 83 ? -8.202 8.255 -10.773 1.00 91.44 83 GLY A C 1
ATOM 658 O O . GLY A 1 83 ? -7.559 9.179 -11.285 1.00 91.44 83 GLY A O 1
ATOM 659 N N . ALA A 1 84 ? -8.887 8.394 -9.637 1.00 95.00 84 ALA A N 1
ATOM 660 C CA . ALA A 1 84 ? -8.837 9.570 -8.779 1.00 95.00 84 ALA A CA 1
ATOM 661 C C . ALA A 1 84 ? -7.463 9.684 -8.108 1.00 95.00 84 ALA A C 1
ATOM 663 O O . ALA A 1 84 ? -6.840 8.684 -7.766 1.00 95.00 84 ALA A O 1
ATOM 664 N N . VAL A 1 85 ? -6.954 10.910 -7.969 1.00 96.00 85 VAL A N 1
ATOM 665 C CA . VAL A 1 85 ? -5.665 11.165 -7.313 1.00 96.00 85 VAL A CA 1
ATOM 666 C C . VAL A 1 85 ? -5.902 11.298 -5.816 1.00 96.00 85 VAL A C 1
ATOM 668 O O . VAL A 1 85 ? -6.386 12.332 -5.367 1.00 96.00 85 VAL A O 1
ATOM 671 N N . GLU A 1 86 ? -5.505 10.276 -5.066 1.00 96.38 86 GLU A N 1
ATOM 672 C CA . GLU A 1 86 ? -5.685 10.201 -3.609 1.00 96.38 86 GLU A CA 1
ATOM 673 C C . GLU A 1 86 ? -4.453 10.697 -2.848 1.00 96.38 86 GLU A C 1
ATOM 675 O O . GLU A 1 86 ? -4.534 11.197 -1.728 1.00 96.38 86 GLU A O 1
ATOM 680 N N . TRP A 1 87 ? -3.281 10.622 -3.478 1.00 94.94 87 TRP A N 1
ATOM 681 C CA . TRP A 1 87 ? -2.058 11.177 -2.920 1.00 94.94 87 TRP A CA 1
ATOM 682 C C . TRP A 1 87 ? -1.179 11.742 -4.024 1.00 94.94 87 TRP A C 1
ATOM 684 O O . TRP A 1 87 ? -1.078 11.184 -5.118 1.00 94.94 87 TRP A O 1
ATOM 694 N N . SER A 1 88 ? -0.499 12.850 -3.743 1.00 92.88 88 SER A N 1
ATOM 695 C CA . SER A 1 88 ? 0.505 13.374 -4.659 1.00 92.88 88 SER A CA 1
ATOM 696 C C . SER A 1 88 ? 1.649 14.037 -3.919 1.00 92.88 88 SER A C 1
ATOM 698 O O . SER A 1 88 ? 1.453 14.696 -2.898 1.00 92.88 88 SER A O 1
ATOM 700 N N . ARG A 1 89 ? 2.840 13.921 -4.495 1.00 90.88 89 ARG A N 1
ATOM 701 C CA . ARG A 1 89 ? 4.031 14.635 -4.058 1.00 90.88 89 ARG A CA 1
ATOM 702 C C . ARG A 1 89 ? 4.690 15.295 -5.246 1.00 90.88 89 ARG A C 1
ATOM 704 O O . ARG A 1 89 ? 4.840 14.678 -6.293 1.00 90.88 89 ARG A O 1
ATOM 711 N N . SER A 1 90 ? 5.078 16.551 -5.079 1.00 89.19 90 SER A N 1
ATOM 712 C CA . SER A 1 90 ? 5.708 17.362 -6.121 1.00 89.19 90 SER A CA 1
ATOM 713 C C . SER A 1 90 ? 7.010 17.954 -5.609 1.00 89.19 90 SER A C 1
ATOM 715 O O . SER A 1 90 ? 7.195 18.103 -4.402 1.00 89.19 90 SER A O 1
ATOM 717 N N . TRP A 1 91 ? 7.891 18.341 -6.526 1.00 80.75 91 TRP A N 1
ATOM 718 C CA . TRP A 1 91 ? 9.057 19.163 -6.206 1.00 80.75 91 TRP A CA 1
ATOM 719 C C . TRP A 1 91 ? 8.652 20.386 -5.374 1.00 80.75 91 TRP A C 1
ATOM 721 O O . TRP A 1 91 ? 7.844 21.173 -5.860 1.00 80.75 91 TRP A O 1
ATOM 731 N N . ASN A 1 92 ? 9.231 20.525 -4.170 1.00 75.19 92 ASN A N 1
ATOM 732 C CA . ASN A 1 92 ? 8.953 21.514 -3.107 1.00 75.19 92 ASN A CA 1
ATOM 733 C C . ASN A 1 92 ? 7.837 21.212 -2.082 1.00 75.19 92 ASN A C 1
ATOM 735 O O . ASN A 1 92 ? 7.527 22.086 -1.266 1.00 75.19 92 ASN A O 1
ATOM 739 N N . SER A 1 93 ? 7.238 20.018 -2.082 1.00 74.62 93 SER A N 1
ATOM 740 C CA . SER A 1 93 ? 6.287 19.639 -1.027 1.00 74.62 93 SER A CA 1
ATOM 741 C C . SER A 1 93 ? 6.930 19.756 0.362 1.00 74.62 93 SER A C 1
ATOM 743 O O . SER A 1 93 ? 8.063 19.315 0.542 1.00 74.62 93 SER A O 1
ATOM 745 N N . LYS A 1 94 ? 6.200 20.304 1.347 1.00 63.44 94 LYS A N 1
ATOM 746 C CA . LYS A 1 94 ? 6.684 20.529 2.727 1.00 63.44 94 LYS A CA 1
ATOM 747 C C . LYS A 1 94 ? 7.216 19.268 3.422 1.00 63.44 94 LYS A C 1
ATOM 749 O O . LYS A 1 94 ? 8.042 19.389 4.320 1.00 63.44 94 LYS A O 1
ATOM 754 N N . ASP A 1 95 ? 6.783 18.092 2.979 1.00 64.00 95 ASP A N 1
ATOM 755 C CA . ASP A 1 95 ? 7.073 16.798 3.601 1.00 64.00 95 ASP A CA 1
ATOM 756 C C . ASP A 1 95 ? 8.277 16.089 2.956 1.00 64.00 95 ASP A C 1
ATOM 758 O O . ASP A 1 95 ? 8.299 14.865 2.871 1.00 64.00 95 ASP A O 1
ATOM 762 N N . GLU A 1 96 ? 9.268 16.848 2.470 1.00 57.72 96 GLU A N 1
ATOM 763 C CA . GLU A 1 96 ? 10.379 16.407 1.599 1.00 57.72 96 GLU A CA 1
ATOM 764 C C . GLU A 1 96 ? 11.118 15.140 2.076 1.00 57.72 96 GLU A C 1
ATOM 766 O O . GLU A 1 96 ? 11.609 14.383 1.245 1.00 57.72 96 GLU A O 1
ATOM 771 N N . PHE A 1 97 ? 11.119 14.856 3.383 1.00 62.53 97 PHE A N 1
ATOM 772 C CA . PHE A 1 97 ? 11.794 13.700 3.987 1.00 62.53 97 PHE A CA 1
ATOM 773 C C . PHE A 1 97 ? 10.887 12.514 4.335 1.00 62.53 97 PHE A C 1
ATOM 775 O O . PHE A 1 97 ? 11.397 11.477 4.754 1.00 62.53 97 PHE A O 1
ATOM 782 N N . ASP A 1 98 ? 9.564 12.642 4.207 1.00 79.25 98 ASP A N 1
ATOM 783 C CA . ASP A 1 98 ? 8.679 11.499 4.431 1.00 79.25 98 ASP A CA 1
ATOM 784 C C . ASP A 1 98 ? 8.666 10.610 3.188 1.00 79.25 98 ASP A C 1
ATOM 786 O O . ASP A 1 98 ? 8.151 10.986 2.137 1.00 79.25 98 ASP A O 1
ATOM 790 N N . HIS A 1 99 ? 9.267 9.434 3.293 1.00 86.06 99 HIS A N 1
ATOM 791 C CA . HIS A 1 99 ? 9.270 8.452 2.218 1.00 86.06 99 HIS A CA 1
ATOM 792 C C . HIS A 1 99 ? 7.994 7.609 2.183 1.00 86.06 99 HIS A C 1
ATOM 794 O O . HIS A 1 99 ? 7.864 6.761 1.307 1.00 86.06 99 HIS A O 1
ATOM 800 N N . ASN A 1 100 ? 7.036 7.841 3.081 1.00 91.94 100 ASN A N 1
ATOM 801 C CA . ASN A 1 100 ? 5.757 7.152 3.066 1.00 91.94 100 ASN A CA 1
ATOM 802 C C . ASN A 1 100 ? 4.682 7.972 2.353 1.00 91.94 100 ASN A C 1
ATOM 804 O O . ASN A 1 100 ? 4.634 9.204 2.418 1.00 91.94 100 ASN A O 1
ATOM 808 N N . SER A 1 101 ? 3.767 7.269 1.693 1.00 93.12 101 SER A N 1
ATOM 809 C CA . SER A 1 101 ? 2.488 7.856 1.323 1.00 93.12 101 SER A CA 1
ATOM 810 C C . SER A 1 101 ? 1.524 7.865 2.508 1.00 93.12 101 SER A C 1
ATOM 812 O O . SER A 1 101 ? 1.629 7.057 3.436 1.00 93.12 101 SER A O 1
ATOM 814 N N . SER A 1 102 ? 0.508 8.722 2.424 1.00 92.44 102 SER A N 1
ATOM 815 C CA . SER A 1 102 ? -0.706 8.532 3.219 1.00 92.44 102 SER A CA 1
ATOM 816 C C . SER A 1 102 ? -1.391 7.217 2.829 1.00 92.44 102 SER A C 1
ATOM 818 O O . SER A 1 102 ? -1.107 6.640 1.773 1.00 92.44 102 SER A O 1
ATOM 820 N N . TRP A 1 103 ? -2.298 6.753 3.687 1.00 92.44 103 TRP A N 1
ATOM 821 C CA . TRP A 1 103 ? -3.225 5.678 3.346 1.00 92.44 103 TRP A CA 1
ATOM 822 C C . TRP A 1 103 ? -4.109 6.101 2.172 1.00 92.44 103 TRP A C 1
ATOM 824 O O . TRP A 1 103 ? -4.653 7.202 2.180 1.00 92.44 103 TRP A O 1
ATOM 834 N N . VAL A 1 104 ? -4.217 5.226 1.177 1.00 94.69 104 VAL A N 1
ATOM 835 C CA . VAL A 1 104 ? -5.098 5.369 0.019 1.00 94.69 104 VAL A CA 1
ATOM 836 C C . VAL A 1 104 ? -6.113 4.241 0.064 1.00 94.69 104 VAL A C 1
ATOM 838 O O . VAL A 1 104 ? -5.723 3.079 0.176 1.00 94.69 104 VAL A O 1
ATOM 841 N N . ASP A 1 105 ? -7.392 4.586 -0.008 1.00 92.81 105 ASP A N 1
ATOM 842 C CA . ASP A 1 105 ? -8.473 3.618 0.133 1.00 92.81 105 ASP A CA 1
ATOM 843 C C . ASP A 1 105 ? -8.553 2.655 -1.060 1.00 92.81 105 ASP A C 1
ATOM 845 O O . ASP A 1 105 ? -8.242 2.985 -2.209 1.00 92.81 105 ASP A O 1
ATOM 849 N N . GLY A 1 106 ? -9.005 1.441 -0.763 1.00 91.25 106 GLY A N 1
ATOM 850 C CA . GLY A 1 106 ? -9.140 0.345 -1.708 1.00 91.25 106 GLY A CA 1
ATOM 851 C C . GLY A 1 106 ? -8.011 -0.681 -1.645 1.00 91.25 106 GLY A C 1
ATOM 852 O O . GLY A 1 106 ? -6.966 -0.507 -1.015 1.00 91.25 106 GLY A O 1
ATOM 853 N N . ASP A 1 107 ? -8.247 -1.786 -2.348 1.00 92.44 107 ASP A N 1
ATOM 854 C CA . ASP A 1 107 ? -7.375 -2.960 -2.363 1.00 92.44 107 ASP A CA 1
ATOM 855 C C . ASP A 1 107 ? -6.317 -2.926 -3.475 1.00 92.44 107 ASP A C 1
ATOM 857 O O . ASP A 1 107 ? -5.481 -3.825 -3.576 1.00 92.44 107 ASP A O 1
ATOM 861 N N . THR A 1 108 ? -6.361 -1.900 -4.328 1.00 94.56 108 THR A N 1
ATOM 862 C CA . THR A 1 108 ? -5.488 -1.734 -5.486 1.00 94.56 108 THR A CA 1
ATOM 863 C C . THR A 1 108 ? -5.227 -0.257 -5.742 1.00 94.56 108 THR A C 1
ATOM 865 O O . THR A 1 108 ? -6.162 0.524 -5.920 1.00 94.56 108 THR A O 1
ATOM 868 N N . I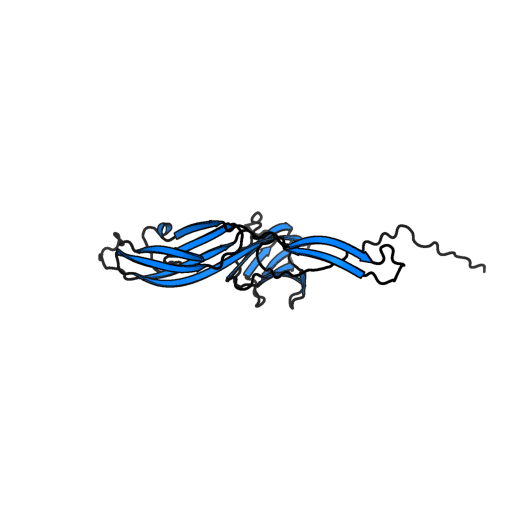LE A 1 109 ? -3.948 0.105 -5.834 1.00 97.25 109 ILE A N 1
ATOM 869 C CA . ILE A 1 109 ? -3.488 1.466 -6.111 1.00 97.25 109 ILE A CA 1
ATOM 870 C C . ILE A 1 109 ? -2.465 1.485 -7.248 1.00 97.25 109 ILE A C 1
ATOM 872 O O . ILE A 1 109 ? -1.763 0.503 -7.521 1.00 97.25 109 ILE A O 1
ATOM 876 N N . TYR A 1 110 ? -2.353 2.642 -7.894 1.00 97.25 110 TYR A N 1
ATOM 877 C CA . TYR A 1 110 ? -1.479 2.861 -9.039 1.00 97.25 110 TYR A CA 1
ATOM 878 C C . TYR A 1 110 ? -0.595 4.080 -8.815 1.00 97.25 110 TYR A C 1
ATOM 880 O O . TYR A 1 110 ? -1.095 5.183 -8.609 1.00 97.25 110 TYR A O 1
ATOM 888 N N . VAL A 1 111 ? 0.720 3.898 -8.908 1.00 97.31 111 VAL A N 1
ATOM 889 C CA . VAL A 1 111 ? 1.699 4.969 -8.697 1.00 97.31 111 VAL A CA 1
ATOM 890 C C . VAL A 1 111 ? 2.284 5.422 -10.029 1.00 97.31 111 VAL A C 1
ATOM 892 O O . VAL A 1 111 ? 2.890 4.632 -10.761 1.00 97.31 111 VAL A O 1
ATOM 895 N N . TYR A 1 112 ? 2.112 6.704 -10.335 1.00 96.25 112 TYR A N 1
ATOM 896 C CA . TYR A 1 112 ? 2.480 7.326 -11.603 1.00 96.25 112 TYR A CA 1
ATOM 897 C C . TYR A 1 112 ? 3.600 8.340 -11.432 1.00 96.25 112 TYR A C 1
ATOM 899 O O . TYR A 1 112 ? 3.690 9.040 -10.426 1.00 96.25 112 TYR A O 1
ATOM 907 N N . LYS A 1 113 ? 4.401 8.483 -12.489 1.00 94.19 113 LYS A N 1
ATOM 908 C CA . LYS A 1 113 ? 5.249 9.658 -12.706 1.00 94.19 113 LYS A CA 1
ATOM 909 C C . LYS A 1 113 ? 4.430 10.687 -13.469 1.00 94.19 113 LYS A C 1
ATOM 911 O O . LYS A 1 113 ? 3.880 10.356 -14.517 1.00 94.19 113 LYS A O 1
ATOM 916 N N . VAL A 1 114 ? 4.353 11.908 -12.959 1.00 92.31 114 VAL A N 1
ATOM 917 C CA . VAL A 1 114 ? 3.525 12.966 -13.543 1.00 92.31 114 VAL A CA 1
ATOM 918 C C . VAL A 1 114 ? 4.332 14.247 -13.647 1.00 92.31 114 VAL A C 1
ATOM 920 O O . VAL A 1 114 ? 4.971 14.669 -12.692 1.00 92.31 114 VAL A O 1
ATOM 923 N N . GLU A 1 115 ? 4.294 14.882 -14.811 1.00 90.44 115 GLU A N 1
ATOM 924 C CA . GLU A 1 115 ? 4.914 16.184 -15.040 1.00 90.44 115 GLU A CA 1
ATOM 925 C C . GLU A 1 115 ? 3.821 17.256 -15.067 1.00 90.44 115 GLU A C 1
ATOM 927 O O . GLU A 1 115 ? 2.844 17.144 -15.808 1.00 90.44 115 GLU A O 1
ATOM 932 N N . LYS A 1 116 ? 3.979 18.304 -14.255 1.00 87.44 116 LYS A N 1
ATOM 933 C CA . LYS A 1 116 ? 3.045 19.435 -14.143 1.00 87.44 116 LYS A CA 1
ATOM 934 C C . LYS A 1 116 ? 3.738 20.753 -14.510 1.00 87.44 116 LYS A C 1
ATOM 936 O O . LYS A 1 116 ? 3.944 21.600 -13.636 1.00 87.44 116 LYS A O 1
ATOM 941 N N . PRO A 1 117 ? 4.149 20.944 -15.779 1.00 86.00 117 PRO A N 1
ATOM 942 C CA . PRO A 1 117 ? 4.795 22.179 -16.192 1.00 86.00 117 PRO A CA 1
ATOM 943 C C . PRO A 1 117 ? 3.844 23.373 -16.100 1.00 86.00 117 PRO A C 1
ATOM 945 O O . PRO A 1 117 ? 2.660 23.284 -16.423 1.00 86.00 117 PRO A O 1
ATOM 948 N N . THR A 1 118 ? 4.393 24.525 -15.731 1.00 81.25 118 THR A N 1
ATOM 949 C CA . THR A 1 118 ? 3.718 25.825 -15.845 1.00 81.25 118 THR A CA 1
ATOM 950 C C . THR A 1 118 ? 4.587 26.766 -16.675 1.00 81.25 118 THR A C 1
ATOM 952 O O . THR A 1 118 ? 5.751 26.462 -16.938 1.00 81.25 118 THR A O 1
ATOM 955 N N . GLN A 1 119 ? 4.061 27.931 -17.072 1.00 80.31 119 GLN A N 1
ATOM 956 C CA . GLN A 1 119 ? 4.859 28.930 -17.803 1.00 80.31 119 GLN A CA 1
ATOM 957 C C . GLN A 1 119 ? 6.139 29.344 -17.051 1.00 80.31 119 GLN A C 1
ATOM 959 O O . GLN A 1 119 ? 7.115 29.725 -17.690 1.00 80.31 119 GLN A O 1
ATOM 964 N N . SER A 1 120 ? 6.151 29.254 -15.717 1.00 77.12 120 SER A N 1
ATOM 965 C CA . SER A 1 120 ? 7.297 29.584 -14.863 1.00 77.12 120 SER A CA 1
ATOM 966 C C . SER A 1 120 ? 8.063 28.363 -14.337 1.00 77.12 120 SER A C 1
ATOM 968 O O . SER A 1 120 ? 9.100 28.541 -13.703 1.00 77.12 120 SER A O 1
ATOM 970 N N . THR A 1 121 ? 7.588 27.137 -14.589 1.00 73.12 121 THR A N 1
ATOM 971 C CA . THR A 1 121 ? 8.205 25.891 -14.100 1.00 73.12 121 THR A CA 1
ATOM 972 C C . THR A 1 121 ? 8.299 24.857 -15.231 1.00 73.12 121 THR A C 1
ATOM 974 O O . THR A 1 121 ? 7.460 23.954 -15.312 1.00 73.12 121 THR A O 1
ATOM 977 N N . PRO A 1 122 ? 9.269 24.996 -16.154 1.00 75.69 122 PRO A N 1
ATOM 978 C CA . PRO A 1 122 ? 9.501 24.003 -17.198 1.00 75.69 122 PRO A CA 1
ATOM 979 C C . PRO A 1 122 ? 10.010 22.685 -16.597 1.00 75.69 122 PRO A C 1
ATOM 981 O O . PRO A 1 122 ? 10.657 22.683 -15.550 1.00 75.69 122 PRO A O 1
ATOM 984 N N . VAL A 1 123 ? 9.743 21.564 -17.274 1.00 73.00 123 VAL A N 1
ATOM 985 C CA . VAL A 1 123 ? 10.254 20.252 -16.852 1.00 73.00 123 VAL A CA 1
ATOM 986 C C . VAL A 1 123 ? 11.763 20.218 -17.066 1.00 73.00 123 VAL A C 1
ATOM 988 O O . VAL A 1 123 ? 12.235 20.312 -18.201 1.00 73.00 123 VAL A O 1
ATOM 991 N N . TRP A 1 124 ? 12.525 20.076 -15.982 1.00 75.81 124 TRP A N 1
ATOM 992 C CA . TRP A 1 124 ? 13.976 19.918 -16.057 1.00 75.81 124 TRP A CA 1
ATOM 993 C C . TRP A 1 124 ? 14.457 18.808 -15.129 1.00 75.81 124 TRP A C 1
ATOM 995 O O . TRP A 1 124 ? 14.541 18.991 -13.919 1.00 75.81 124 TRP A O 1
ATOM 1005 N N . GLY A 1 125 ? 14.841 17.674 -15.717 1.00 80.69 125 GLY A N 1
ATOM 1006 C CA . GLY A 1 125 ? 15.334 16.492 -15.009 1.00 80.69 125 GLY A CA 1
ATOM 1007 C C . GLY A 1 125 ? 14.432 15.281 -15.231 1.00 80.69 125 GLY A C 1
ATOM 1008 O O . GLY A 1 125 ? 13.548 15.309 -16.082 1.00 80.69 125 GLY A O 1
ATOM 1009 N N . ARG A 1 126 ? 14.674 14.198 -14.488 1.00 84.38 126 ARG A N 1
ATOM 1010 C CA . ARG A 1 126 ? 13.912 12.949 -14.605 1.00 84.38 126 ARG A CA 1
ATOM 1011 C C . ARG A 1 126 ? 13.284 12.596 -13.267 1.00 84.38 126 ARG A C 1
ATOM 1013 O O . ARG A 1 126 ? 13.970 12.620 -12.253 1.00 84.38 126 ARG A O 1
ATOM 1020 N N . ILE A 1 127 ? 11.999 12.244 -13.288 1.00 89.81 127 ILE A N 1
ATOM 1021 C CA . ILE A 1 127 ? 11.312 11.677 -12.124 1.00 89.81 127 ILE A CA 1
ATOM 1022 C C . ILE A 1 127 ? 11.814 10.242 -11.931 1.00 89.81 127 ILE A C 1
ATOM 1024 O O . ILE A 1 127 ? 11.606 9.373 -12.797 1.00 89.81 127 ILE A O 1
ATOM 1028 N N . THR A 1 128 ? 12.437 9.974 -10.789 1.00 89.69 128 THR A N 1
ATOM 1029 C CA . THR A 1 128 ? 12.884 8.629 -10.412 1.00 89.69 128 THR A CA 1
ATOM 1030 C C . THR A 1 128 ? 12.270 8.257 -9.077 1.00 89.69 128 THR A C 1
ATOM 1032 O O . THR A 1 128 ? 12.296 9.048 -8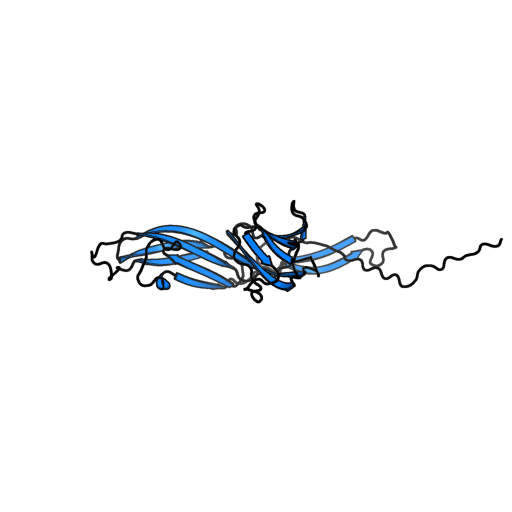.141 1.00 89.69 128 THR A O 1
ATOM 1035 N N . PHE A 1 129 ? 11.684 7.064 -9.016 1.00 91.69 129 PHE A N 1
ATOM 1036 C CA . PHE A 1 129 ? 11.270 6.475 -7.758 1.00 91.69 129 PHE A CA 1
ATOM 1037 C C . PHE A 1 129 ? 11.421 4.958 -7.810 1.00 91.69 129 PHE A C 1
ATOM 1039 O O . PHE A 1 129 ? 11.255 4.356 -8.882 1.00 91.69 129 PHE A O 1
ATOM 1046 N N . SER A 1 130 ? 11.668 4.366 -6.651 1.00 91.38 130 SER A N 1
ATOM 1047 C CA . SER A 1 130 ? 11.532 2.940 -6.381 1.00 91.38 130 SER A CA 1
ATOM 1048 C C . SER A 1 130 ? 10.588 2.774 -5.193 1.00 91.38 130 SER A C 1
ATOM 1050 O O . SER A 1 130 ? 10.569 3.591 -4.279 1.00 91.38 130 SER A O 1
ATOM 1052 N N . ILE A 1 131 ? 9.751 1.742 -5.251 1.00 92.81 131 ILE A N 1
ATOM 1053 C CA . ILE A 1 131 ? 8.933 1.305 -4.120 1.00 92.81 131 ILE A CA 1
ATOM 1054 C C . ILE A 1 131 ? 9.536 -0.021 -3.704 1.00 92.81 131 ILE A C 1
ATOM 1056 O O . ILE A 1 131 ? 9.597 -0.941 -4.523 1.00 92.81 131 ILE A O 1
ATOM 1060 N N . ASP A 1 132 ? 10.011 -0.078 -2.474 1.00 89.69 132 ASP A N 1
ATOM 1061 C CA . ASP A 1 132 ? 10.583 -1.261 -1.844 1.00 89.69 132 ASP A CA 1
ATOM 1062 C C . ASP A 1 132 ? 9.554 -1.971 -0.971 1.00 89.69 132 ASP A C 1
ATOM 1064 O O . ASP A 1 132 ? 9.625 -3.189 -0.823 1.00 89.69 132 ASP A O 1
ATOM 1068 N N . ARG A 1 133 ? 8.606 -1.230 -0.379 1.00 90.12 133 ARG A N 1
ATOM 1069 C CA . ARG A 1 133 ? 7.662 -1.783 0.596 1.00 90.12 133 ARG A CA 1
ATOM 1070 C C . ARG A 1 133 ? 6.272 -1.169 0.507 1.00 90.12 133 ARG A C 1
ATOM 1072 O O . ARG A 1 133 ? 6.104 -0.005 0.145 1.00 90.12 133 ARG A O 1
ATOM 1079 N N . TYR A 1 134 ? 5.265 -1.940 0.907 1.00 91.44 134 TYR A N 1
ATOM 1080 C CA . TYR A 1 134 ? 3.905 -1.443 1.128 1.00 91.44 134 TYR A CA 1
ATOM 1081 C C . TYR A 1 134 ? 3.327 -1.953 2.450 1.00 91.44 134 TYR A C 1
ATOM 1083 O O . TYR A 1 134 ? 3.778 -2.962 2.991 1.00 91.44 134 TYR A O 1
ATOM 1091 N N . GLN A 1 135 ? 2.320 -1.252 2.957 1.00 90.75 135 GLN A N 1
ATOM 1092 C CA . GLN A 1 135 ? 1.446 -1.721 4.027 1.00 90.75 135 GLN A CA 1
ATOM 1093 C C . GLN A 1 135 ? 0.006 -1.681 3.549 1.00 90.75 135 GLN A C 1
ATOM 1095 O O . GLN A 1 135 ? -0.361 -0.863 2.706 1.00 90.75 135 GLN A O 1
ATOM 1100 N N . TYR A 1 136 ? -0.812 -2.547 4.126 1.00 89.69 136 TYR A N 1
ATOM 1101 C CA . TYR A 1 136 ? -2.252 -2.518 3.952 1.00 89.69 136 TYR A CA 1
ATOM 1102 C C . TYR A 1 136 ? -2.925 -2.514 5.320 1.00 89.69 136 TYR A C 1
ATOM 1104 O O . TYR A 1 136 ? -2.349 -2.981 6.312 1.00 89.69 136 TYR A O 1
ATOM 1112 N N . ARG A 1 137 ? -4.153 -2.003 5.361 1.00 86.31 137 ARG A N 1
ATOM 1113 C CA . ARG A 1 137 ? -5.015 -2.120 6.528 1.00 86.31 137 ARG A CA 1
ATOM 1114 C C . ARG A 1 137 ? -6.382 -2.671 6.167 1.00 86.31 137 ARG A C 1
ATOM 1116 O O . ARG A 1 137 ? -6.851 -2.485 5.045 1.00 86.31 137 ARG A O 1
ATOM 1123 N N . LYS A 1 138 ? -6.999 -3.357 7.126 1.00 83.19 138 LYS A N 1
ATOM 1124 C CA . LYS A 1 138 ? -8.414 -3.735 7.076 1.00 83.19 138 LYS A CA 1
ATOM 1125 C C . LYS A 1 138 ? -9.176 -3.010 8.176 1.00 83.19 138 LYS A C 1
ATOM 1127 O O . LYS A 1 138 ? -8.674 -2.916 9.298 1.00 83.19 138 LYS A O 1
ATOM 1132 N N . LEU A 1 139 ? -10.354 -2.508 7.844 1.00 80.19 139 LEU A N 1
ATOM 1133 C CA . LEU A 1 139 ? -11.226 -1.727 8.703 1.00 80.19 139 LEU A CA 1
ATOM 1134 C C . LEU A 1 139 ? -12.527 -2.497 8.914 1.00 80.19 139 LEU A C 1
ATOM 1136 O O . LEU A 1 139 ? -13.139 -3.000 7.977 1.00 80.19 139 LEU A O 1
ATOM 1140 N N . ASN A 1 140 ? -12.970 -2.579 10.163 1.00 74.88 140 ASN A N 1
ATOM 1141 C CA . ASN A 1 140 ? -14.307 -3.063 10.483 1.00 74.88 140 ASN A CA 1
ATOM 1142 C C . ASN A 1 140 ? -14.959 -2.070 11.439 1.00 74.88 140 ASN A C 1
ATOM 1144 O O . ASN A 1 140 ? -14.407 -1.810 12.509 1.00 74.88 140 ASN A O 1
ATOM 1148 N N . HIS A 1 141 ? -16.092 -1.507 11.023 1.00 72.56 141 HIS A N 1
ATOM 1149 C CA . HIS A 1 141 ? -16.858 -0.534 11.795 1.00 72.56 141 HIS A CA 1
ATOM 1150 C C . HIS A 1 141 ? -18.060 -1.224 12.422 1.00 72.56 141 HIS A C 1
ATOM 1152 O O . HIS A 1 141 ? -18.854 -1.879 11.740 1.00 72.56 141 HIS A O 1
ATOM 1158 N N . THR A 1 142 ? -18.195 -1.081 13.736 1.00 71.44 142 THR A N 1
ATOM 1159 C CA . THR A 1 142 ? -19.317 -1.653 14.477 1.00 71.44 142 THR A CA 1
ATOM 1160 C C . THR A 1 142 ? -19.941 -0.603 15.376 1.00 71.44 142 THR A C 1
ATOM 1162 O O . THR A 1 142 ? -19.314 -0.123 16.313 1.00 71.44 142 THR A O 1
ATOM 1165 N N . ASN A 1 143 ? -21.225 -0.324 15.157 1.00 71.44 143 ASN A N 1
ATOM 1166 C CA . ASN A 1 143 ? -21.988 0.546 16.041 1.00 71.44 143 ASN A CA 1
ATOM 1167 C C . ASN A 1 143 ? -22.360 -0.193 17.321 1.00 71.44 143 ASN A C 1
ATOM 1169 O O . ASN A 1 143 ? -23.094 -1.189 17.290 1.00 71.44 143 ASN A O 1
ATOM 1173 N N . VAL A 1 144 ? -21.913 0.328 18.459 1.00 71.75 144 VAL A N 1
ATOM 1174 C CA . VAL A 1 144 ? -22.236 -0.239 19.764 1.00 71.75 144 VAL A CA 1
ATOM 1175 C C . VAL A 1 144 ? -22.943 0.796 20.618 1.00 71.75 144 VAL A C 1
ATOM 1177 O O . VAL A 1 144 ? -22.417 1.858 20.921 1.00 71.75 144 VAL A O 1
ATOM 1180 N N . SER A 1 145 ? -24.168 0.468 21.025 1.00 71.88 145 SER A N 1
ATOM 1181 C CA . SER A 1 145 ? -24.892 1.269 22.006 1.00 71.88 145 SER A CA 1
ATOM 1182 C C . SER A 1 145 ? -24.441 0.889 23.410 1.00 71.88 145 SER A C 1
ATOM 1184 O O . SER A 1 145 ? -24.488 -0.291 23.775 1.00 71.88 145 SER A O 1
ATOM 1186 N N . LEU A 1 146 ? -24.015 1.891 24.173 1.00 68.75 146 LEU A N 1
ATOM 1187 C CA . LEU A 1 146 ? -23.628 1.765 25.572 1.00 68.75 146 LEU A CA 1
ATOM 1188 C C . LEU A 1 146 ? -24.458 2.725 26.424 1.00 68.75 146 LEU A C 1
ATOM 1190 O O . LEU A 1 146 ? -24.618 3.906 26.107 1.00 68.75 146 LEU A O 1
ATOM 1194 N N . SER A 1 147 ? -24.990 2.201 27.524 1.00 69.88 147 SER A N 1
ATOM 1195 C CA . SER A 1 147 ? -25.533 3.009 28.612 1.00 69.88 147 SER A CA 1
ATOM 1196 C C . SER A 1 147 ? -24.393 3.489 29.518 1.00 69.88 147 SER A C 1
ATOM 1198 O O . SER A 1 147 ? -23.314 2.897 29.547 1.00 69.88 147 SER A O 1
ATOM 1200 N N . ALA A 1 148 ? -24.627 4.531 30.313 1.00 62.00 148 ALA A N 1
ATOM 1201 C CA . ALA A 1 148 ? -23.611 5.035 31.236 1.00 62.00 148 ALA A CA 1
ATOM 1202 C C . ALA A 1 148 ? -23.144 3.958 32.237 1.00 62.00 148 ALA A C 1
ATOM 1204 O O . ALA A 1 148 ? -23.963 3.317 32.900 1.00 62.00 148 ALA A O 1
ATOM 1205 N N . GLY A 1 149 ? -21.824 3.766 32.347 1.00 65.50 149 GLY A N 1
ATOM 1206 C CA . GLY A 1 149 ? -21.215 2.730 33.186 1.00 65.50 149 GLY A CA 1
ATOM 1207 C C . GLY A 1 149 ? -21.374 1.300 32.655 1.00 65.50 149 GLY A C 1
ATOM 1208 O O . GLY A 1 149 ? -20.899 0.361 33.298 1.00 65.50 149 GLY A O 1
ATOM 1209 N N . GLU A 1 150 ? -22.017 1.110 31.498 1.00 69.19 150 GLU A N 1
ATOM 1210 C CA . GLU A 1 150 ? -22.113 -0.185 30.830 1.00 69.19 150 GLU A CA 1
ATOM 1211 C C . GLU A 1 150 ? -20.751 -0.578 30.248 1.00 69.19 150 GLU A C 1
ATOM 1213 O O . GLU A 1 150 ? -19.941 0.248 29.822 1.00 69.19 150 GLU A O 1
ATOM 1218 N N . THR A 1 151 ? -20.494 -1.881 30.245 1.00 71.38 151 THR A N 1
ATOM 1219 C CA . THR A 1 151 ? -19.321 -2.483 29.620 1.00 71.38 151 THR A CA 1
ATOM 1220 C C . THR A 1 151 ? -19.796 -3.493 28.591 1.00 71.38 151 THR A C 1
ATOM 1222 O O . THR A 1 151 ? -20.639 -4.337 28.904 1.00 71.38 151 THR A O 1
ATOM 1225 N N . ARG A 1 152 ? -19.242 -3.441 27.378 1.00 71.19 152 ARG A N 1
ATOM 1226 C CA . ARG A 1 152 ? -19.508 -4.442 26.339 1.00 71.19 152 ARG A CA 1
ATOM 1227 C C . ARG A 1 152 ? -18.228 -5.037 25.803 1.00 71.19 152 ARG A C 1
ATOM 1229 O O . ARG A 1 152 ? -17.213 -4.365 25.658 1.00 71.19 152 ARG A O 1
ATOM 1236 N N . ASN A 1 153 ? -18.322 -6.317 25.473 1.00 74.12 153 ASN A N 1
ATOM 1237 C CA . ASN A 1 153 ? -17.292 -7.000 24.717 1.00 74.12 153 ASN A CA 1
ATOM 1238 C C . ASN A 1 153 ? -17.649 -6.943 23.238 1.00 74.12 153 ASN A C 1
ATOM 1240 O O . ASN A 1 153 ? -18.770 -7.289 22.862 1.00 74.12 153 ASN A O 1
ATOM 1244 N N . ILE A 1 154 ? -16.680 -6.545 22.424 1.00 72.56 154 ILE A N 1
ATOM 1245 C CA . ILE A 1 154 ? -16.754 -6.641 20.971 1.00 72.56 154 ILE A CA 1
ATOM 1246 C C . ILE A 1 154 ? -15.786 -7.723 20.527 1.00 72.56 154 ILE A C 1
ATOM 1248 O O . ILE A 1 154 ? -14.661 -7.829 21.024 1.00 72.56 154 ILE A O 1
ATOM 1252 N N . THR A 1 155 ? -16.257 -8.535 19.591 1.00 69.00 155 THR A N 1
ATOM 1253 C CA . THR A 1 155 ? -15.482 -9.588 18.952 1.00 69.00 155 THR A CA 1
ATOM 1254 C C . THR A 1 155 ? -15.452 -9.330 17.459 1.00 69.00 155 THR A C 1
ATOM 1256 O O . THR A 1 155 ? -16.511 -9.186 16.850 1.00 69.00 155 THR A O 1
ATOM 1259 N N . THR A 1 156 ? -14.260 -9.314 16.875 1.00 69.00 156 THR A N 1
ATOM 1260 C CA . THR A 1 156 ? -14.081 -9.211 15.424 1.00 69.00 156 THR A CA 1
ATOM 1261 C C . THR A 1 156 ? -13.302 -10.421 14.922 1.00 69.00 156 THR A C 1
ATOM 1263 O O . THR A 1 156 ? -12.420 -10.948 15.617 1.00 69.00 156 THR A O 1
ATOM 1266 N N . GLU A 1 157 ? -13.657 -10.902 13.733 1.00 68.81 157 GLU A N 1
ATOM 1267 C CA . GLU A 1 157 ? -12.879 -11.932 13.059 1.00 68.81 157 GLU A CA 1
ATOM 1268 C C . GLU A 1 157 ? -11.670 -11.289 12.392 1.00 68.81 157 GLU A C 1
ATOM 1270 O O . GLU A 1 157 ? -11.792 -10.357 11.601 1.00 68.81 157 GLU A O 1
ATOM 1275 N N . TRP A 1 158 ? -10.488 -11.805 12.718 1.00 69.75 158 TRP A N 1
ATOM 1276 C CA . TRP A 1 158 ? -9.237 -11.305 12.177 1.00 69.75 158 TRP A CA 1
ATOM 1277 C C . TRP A 1 158 ? -8.563 -12.363 11.312 1.00 69.75 158 TRP A C 1
ATOM 1279 O O . TRP A 1 158 ? -8.096 -13.391 11.826 1.00 69.75 158 TRP A O 1
ATOM 1289 N N . ASP A 1 159 ? -8.527 -12.113 10.003 1.00 67.31 159 ASP A N 1
ATOM 1290 C CA . ASP A 1 159 ? -7.704 -12.869 9.063 1.00 67.31 159 ASP A CA 1
ATOM 1291 C C . ASP A 1 159 ? -6.316 -12.224 8.976 1.00 67.31 159 ASP A C 1
ATOM 1293 O O . ASP A 1 159 ? -6.131 -11.175 8.356 1.00 67.31 159 ASP A O 1
ATOM 1297 N N . VAL A 1 160 ? -5.375 -12.821 9.704 1.00 65.38 160 VAL A N 1
ATOM 1298 C CA . VAL A 1 160 ? -4.012 -12.325 9.911 1.00 65.38 160 VAL A CA 1
ATOM 1299 C C . VAL A 1 160 ? -3.052 -13.114 9.031 1.00 65.38 160 VAL A C 1
ATOM 1301 O O . VAL A 1 160 ? -3.015 -14.347 9.106 1.00 65.38 160 VAL A O 1
ATOM 1304 N N . SER A 1 161 ? -2.238 -12.416 8.244 1.00 65.06 161 SER A N 1
ATOM 1305 C CA . SER A 1 161 ? -1.087 -13.019 7.575 1.00 65.06 161 SER A CA 1
ATOM 1306 C C . SER A 1 161 ? 0.131 -13.048 8.493 1.00 65.06 161 SER A C 1
ATOM 1308 O O . SER A 1 161 ? 0.182 -12.408 9.544 1.00 65.06 161 SER A O 1
ATOM 1310 N N . ALA A 1 162 ? 1.104 -13.856 8.085 1.00 64.81 162 ALA A N 1
ATOM 1311 C CA . ALA A 1 162 ? 2.420 -13.908 8.692 1.00 64.81 162 ALA A CA 1
ATOM 1312 C C . ALA A 1 162 ? 3.066 -12.522 8.786 1.00 64.81 162 ALA A C 1
ATOM 1314 O O . ALA A 1 162 ? 2.960 -11.754 7.839 1.00 64.81 162 ALA A O 1
ATOM 1315 N N . GLY A 1 163 ? 3.769 -12.262 9.886 1.00 65.81 163 GLY A N 1
ATOM 1316 C CA . GLY A 1 163 ? 4.426 -10.989 10.151 1.00 65.81 163 GLY A CA 1
ATOM 1317 C C . GLY A 1 163 ? 3.981 -10.337 11.455 1.00 65.81 163 GLY A C 1
ATOM 1318 O O . GLY A 1 163 ? 3.172 -10.880 12.221 1.00 65.81 163 GLY A O 1
ATOM 1319 N N . ASN A 1 164 ? 4.514 -9.147 11.714 1.00 68.88 164 ASN A N 1
ATOM 1320 C CA . ASN A 1 164 ? 4.006 -8.270 12.757 1.00 68.88 164 ASN A CA 1
ATOM 1321 C C . ASN A 1 164 ? 2.714 -7.601 12.289 1.00 68.88 164 ASN A C 1
ATOM 1323 O O . ASN A 1 164 ? 2.682 -6.900 11.285 1.00 68.88 164 ASN A O 1
ATOM 1327 N N . ASN A 1 165 ? 1.649 -7.784 13.054 1.00 73.62 165 ASN A N 1
ATOM 1328 C CA . ASN A 1 165 ? 0.374 -7.131 12.821 1.00 73.62 165 ASN A CA 1
ATOM 1329 C C . ASN A 1 165 ? 0.002 -6.317 14.063 1.00 73.62 165 ASN A C 1
ATOM 1331 O O . ASN A 1 165 ? 0.325 -6.711 15.188 1.00 73.62 165 ASN A O 1
ATOM 1335 N N . SER A 1 166 ? -0.696 -5.202 13.892 1.00 76.00 166 SER A N 1
ATOM 1336 C CA . SER A 1 166 ? -1.291 -4.453 15.001 1.00 76.00 166 SER A CA 1
ATOM 1337 C C . SER A 1 166 ? -2.800 -4.396 14.832 1.00 76.00 166 SER A C 1
ATOM 1339 O O . SER A 1 166 ? -3.311 -4.131 13.748 1.00 76.00 166 SER A O 1
ATOM 1341 N N . MET A 1 167 ? -3.517 -4.650 15.925 1.00 74.00 167 MET A N 1
ATOM 1342 C CA . MET A 1 167 ? -4.936 -4.353 16.021 1.00 74.00 167 MET A CA 1
ATOM 1343 C C . MET A 1 167 ? -5.121 -3.145 16.923 1.00 74.00 167 MET A C 1
ATOM 1345 O O . MET A 1 167 ? -4.748 -3.183 18.097 1.00 74.00 167 MET A O 1
ATOM 1349 N N . GLN A 1 168 ? -5.718 -2.102 16.372 1.00 76.44 168 GLN A N 1
ATOM 1350 C CA . GLN A 1 168 ? -6.149 -0.915 17.090 1.00 76.44 168 GLN A CA 1
ATOM 1351 C C . GLN A 1 168 ? -7.674 -0.913 17.151 1.00 76.44 168 GLN A C 1
ATOM 1353 O O . GLN A 1 168 ? -8.334 -1.227 16.164 1.00 76.44 168 GLN A O 1
ATOM 1358 N N . VAL A 1 169 ? -8.228 -0.601 18.315 1.00 71.94 169 VAL A N 1
ATOM 1359 C CA . VAL A 1 169 ? -9.658 -0.389 18.524 1.00 71.94 169 VAL A CA 1
ATOM 1360 C C . VAL A 1 169 ? -9.828 1.056 18.950 1.00 71.94 169 VAL A C 1
ATOM 1362 O O . VAL A 1 169 ? -9.250 1.450 19.963 1.00 71.94 169 VAL A O 1
ATOM 1365 N N . VAL A 1 170 ? -10.591 1.816 18.171 1.00 72.69 170 VAL A N 1
ATOM 1366 C CA . VAL A 1 170 ? -10.911 3.221 18.445 1.00 72.69 170 VAL A CA 1
ATOM 1367 C C . VAL A 1 170 ? -12.400 3.325 18.738 1.00 72.69 170 VAL A C 1
ATOM 1369 O O . VAL A 1 170 ? -13.196 2.805 17.959 1.00 72.69 170 VAL A O 1
ATOM 1372 N N . THR A 1 171 ? -12.774 3.950 19.850 1.00 70.19 171 THR A N 1
ATOM 1373 C CA . THR A 1 171 ? -14.159 4.311 20.171 1.00 70.19 171 THR A CA 1
ATOM 1374 C C . THR A 1 171 ? -14.450 5.741 19.753 1.00 70.19 171 THR A C 1
ATOM 1376 O O . THR A 1 171 ? -13.626 6.614 19.980 1.00 70.19 171 THR A O 1
ATOM 1379 N N . ASP A 1 172 ? -15.628 5.964 19.170 1.00 65.75 172 ASP A N 1
ATOM 1380 C CA . ASP A 1 172 ? -16.036 7.252 18.602 1.00 65.75 172 ASP A CA 1
ATOM 1381 C C . ASP A 1 172 ? -15.015 7.782 17.583 1.00 65.75 172 ASP A C 1
ATOM 1383 O O . ASP A 1 172 ? -14.564 8.918 17.645 1.00 65.75 172 ASP A O 1
ATOM 1387 N N . ALA A 1 173 ? -14.632 6.929 16.627 1.00 64.12 173 ALA A N 1
ATOM 1388 C CA . ALA A 1 173 ? -13.601 7.244 15.632 1.00 64.12 173 ALA A CA 1
ATOM 1389 C C . ALA A 1 173 ? -13.909 8.487 14.766 1.00 64.12 173 ALA A C 1
ATOM 1391 O O . ALA A 1 173 ? -13.001 9.057 14.169 1.00 64.12 173 ALA A O 1
ATOM 1392 N N . GLU A 1 174 ? -15.177 8.901 14.706 1.00 66.94 174 GLU A N 1
ATOM 1393 C CA . GLU A 1 174 ? -15.658 10.091 13.990 1.00 66.94 174 GLU A CA 1
ATOM 1394 C C . GLU A 1 174 ? -15.761 11.338 14.900 1.00 66.94 174 GLU A C 1
ATOM 1396 O O . GLU A 1 174 ? -16.265 12.375 14.464 1.00 66.94 174 GLU A O 1
ATOM 1401 N N . GLU A 1 175 ? -15.316 11.240 16.160 1.00 66.06 175 GLU A N 1
ATOM 1402 C CA . GLU A 1 175 ? -15.305 12.310 17.174 1.00 66.06 175 GLU A CA 1
ATOM 1403 C C . GLU A 1 175 ? -16.679 12.997 17.359 1.00 66.06 175 GLU A C 1
ATOM 1405 O O . GLU A 1 175 ? -16.791 14.219 17.521 1.00 66.06 175 GLU A O 1
ATOM 1410 N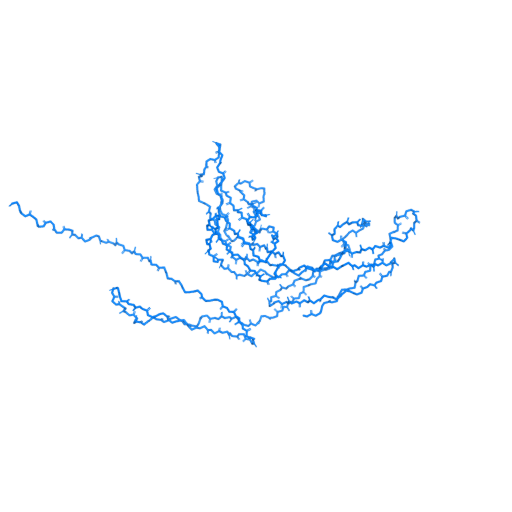 N . VAL A 1 176 ? -17.770 12.223 17.298 1.00 66.44 176 VAL A N 1
ATOM 1411 C CA . VAL A 1 176 ? -19.146 12.745 17.365 1.00 66.44 176 VAL A CA 1
ATOM 1412 C C . VAL A 1 176 ? -19.526 13.133 18.797 1.00 66.44 176 VAL A C 1
ATOM 1414 O O . VAL A 1 176 ? -20.339 14.041 19.013 1.00 66.44 176 VAL A O 1
ATOM 1417 N N . VAL A 1 177 ? -18.958 12.454 19.791 1.00 66.88 177 VAL A N 1
ATOM 1418 C CA . VAL A 1 177 ? -19.212 12.647 21.216 1.00 66.88 177 VAL A CA 1
ATOM 1419 C C . VAL A 1 177 ? -17.960 13.214 21.872 1.00 66.88 177 VAL A C 1
ATOM 1421 O O . VAL A 1 177 ? -17.068 12.484 22.263 1.00 66.88 177 VAL A O 1
ATOM 1424 N N . SER A 1 178 ? -17.932 14.529 22.093 1.00 63.16 178 SER A N 1
ATOM 1425 C CA . SER A 1 178 ? -16.809 15.147 22.805 1.00 63.16 178 SER A CA 1
ATOM 1426 C C . SER A 1 178 ? -16.722 14.677 24.261 1.00 63.16 178 SER A C 1
ATOM 1428 O O . SER A 1 178 ? -17.637 14.922 25.064 1.00 63.16 178 SER A O 1
ATOM 1430 N N . GLU A 1 179 ? -15.592 14.076 24.613 1.00 65.12 179 GLU A N 1
ATOM 1431 C CA . GLU A 1 179 ? -15.230 13.633 25.953 1.00 65.12 179 GLU A CA 1
ATOM 1432 C C . GLU A 1 179 ? -14.131 14.529 26.557 1.00 65.12 179 GLU A C 1
ATOM 1434 O O . GLU A 1 179 ? -13.494 15.346 25.894 1.00 65.12 179 GLU A O 1
ATOM 1439 N N . ILE A 1 180 ? -13.908 14.432 27.874 1.00 59.19 180 ILE A N 1
ATOM 1440 C CA . ILE A 1 180 ? -12.866 15.228 28.560 1.00 59.19 180 ILE A CA 1
ATOM 1441 C C . ILE A 1 180 ? -11.461 14.750 28.165 1.00 59.19 180 ILE A C 1
ATOM 1443 O O . ILE A 1 180 ? -10.496 15.517 28.208 1.00 59.19 180 ILE A O 1
ATOM 1447 N N . ASN A 1 181 ? -11.336 13.468 27.836 1.00 57.72 181 ASN A N 1
ATOM 1448 C CA . ASN A 1 181 ? -10.069 12.839 27.534 1.00 57.72 181 ASN A CA 1
ATOM 1449 C C . ASN A 1 181 ? -10.230 11.868 26.368 1.00 57.72 181 ASN A C 1
ATOM 1451 O O . ASN A 1 181 ? -10.444 10.700 26.615 1.00 57.72 181 ASN A O 1
ATOM 1455 N N . GLU A 1 182 ? -10.026 12.318 25.135 1.00 66.75 182 GLU A N 1
ATOM 1456 C CA . GLU A 1 182 ? -10.110 11.448 23.948 1.00 66.75 182 GLU A CA 1
ATOM 1457 C C . GLU A 1 182 ? -8.992 10.390 23.879 1.00 66.75 182 GLU A C 1
ATOM 1459 O O . GLU A 1 182 ? -9.070 9.414 23.142 1.00 66.75 182 GLU A O 1
ATOM 1464 N N . SER A 1 183 ? -7.913 10.542 24.655 1.00 62.06 183 SER A N 1
ATOM 1465 C CA . SER A 1 183 ? -6.757 9.635 24.559 1.00 62.06 183 SER A CA 1
ATOM 1466 C C . SER A 1 183 ? -6.985 8.251 25.178 1.00 62.06 183 SER A C 1
ATOM 1468 O O . SER A 1 183 ? -6.167 7.353 24.981 1.00 62.06 183 SER A O 1
ATOM 1470 N N . ASN A 1 184 ? -8.064 8.060 25.945 1.00 64.56 184 ASN A N 1
ATOM 1471 C CA . ASN A 1 184 ? -8.449 6.750 26.483 1.00 64.56 184 ASN A CA 1
ATOM 1472 C C . ASN A 1 184 ? -9.346 5.950 25.516 1.00 64.56 184 ASN A C 1
ATOM 1474 O O . ASN A 1 184 ? -9.637 4.790 25.812 1.00 64.56 184 ASN A O 1
ATOM 1478 N N . ASN A 1 185 ? -9.732 6.544 24.383 1.00 67.50 185 ASN A N 1
ATOM 1479 C CA . ASN A 1 185 ? -10.631 5.954 23.394 1.00 67.50 185 ASN A CA 1
ATOM 1480 C C . ASN A 1 185 ? -9.908 5.040 22.400 1.00 67.50 185 ASN A C 1
ATOM 1482 O O . ASN A 1 185 ? -10.523 4.461 21.510 1.00 67.50 185 ASN A O 1
ATOM 1486 N N . GLU A 1 186 ? -8.600 4.849 22.578 1.00 69.38 186 GLU A N 1
ATOM 1487 C CA . GLU A 1 186 ? -7.784 4.003 21.723 1.00 69.38 186 GLU A CA 1
ATOM 1488 C C . GLU A 1 186 ? -7.094 2.883 22.513 1.00 69.38 186 GLU A C 1
ATOM 1490 O O . GLU A 1 186 ? -6.401 3.105 23.510 1.00 69.38 186 GLU A O 1
ATOM 1495 N N . LEU A 1 187 ? -7.224 1.649 22.022 1.00 74.19 187 LEU A N 1
ATOM 1496 C CA . LEU A 1 187 ? -6.460 0.507 22.506 1.00 74.19 187 LEU A CA 1
ATOM 1497 C C . LEU A 1 187 ? -5.767 -0.212 21.351 1.00 74.19 187 LEU A C 1
ATOM 1499 O O . LEU A 1 187 ? -6.427 -0.766 20.478 1.00 74.19 187 LEU A O 1
ATOM 1503 N N . SER A 1 188 ? -4.437 -0.303 21.404 1.00 73.69 188 SER A N 1
ATOM 1504 C CA . SER A 1 188 ? -3.642 -1.061 20.430 1.00 73.69 188 SER A CA 1
ATOM 1505 C C . SER A 1 188 ? -2.991 -2.309 21.039 1.00 73.69 188 SER A C 1
ATOM 1507 O O . SER A 1 188 ? -2.566 -2.330 22.206 1.00 73.69 188 SER A O 1
ATOM 1509 N N . ARG A 1 189 ? -2.932 -3.390 20.256 1.00 74.75 189 ARG A N 1
ATOM 1510 C CA . ARG A 1 189 ? -2.269 -4.659 20.585 1.00 74.75 189 ARG A CA 1
ATOM 1511 C C . ARG A 1 189 ? -1.526 -5.196 19.368 1.00 74.75 189 ARG A C 1
ATOM 1513 O O . ARG A 1 189 ? -2.109 -5.368 18.304 1.00 74.75 189 ARG A O 1
ATOM 1520 N N . ALA A 1 190 ? -0.249 -5.518 19.554 1.00 73.88 190 ALA A N 1
ATOM 1521 C CA . ALA A 1 190 ? 0.549 -6.193 18.540 1.00 73.88 190 ALA A CA 1
ATOM 1522 C C . ALA A 1 190 ? 0.348 -7.714 18.607 1.00 73.88 190 ALA A C 1
ATOM 1524 O O . ALA A 1 190 ? 0.286 -8.296 19.694 1.00 73.88 190 ALA A O 1
ATOM 1525 N N . LEU A 1 191 ? 0.286 -8.351 17.442 1.00 72.94 191 LEU A N 1
ATOM 1526 C CA . LEU A 1 191 ? 0.273 -9.793 17.258 1.00 72.94 191 LEU A CA 1
ATOM 1527 C C . LEU A 1 191 ? 1.369 -10.166 16.261 1.00 72.94 191 LEU A C 1
ATOM 1529 O O . LEU A 1 191 ? 1.354 -9.727 15.114 1.00 72.94 191 LEU A O 1
ATOM 1533 N N . GLN A 1 192 ? 2.294 -11.015 16.692 1.00 73.50 192 GLN A N 1
ATOM 1534 C CA . GLN A 1 192 ? 3.289 -11.598 15.805 1.00 73.50 192 GLN A CA 1
ATOM 1535 C C . GLN A 1 192 ? 2.794 -12.963 15.333 1.00 73.50 192 GLN A C 1
ATOM 1537 O O . GLN A 1 192 ? 2.539 -13.854 16.146 1.00 73.50 192 GLN A O 1
ATOM 1542 N N . VAL A 1 193 ? 2.655 -13.119 14.020 1.00 67.19 193 VAL A N 1
ATOM 1543 C CA . VAL A 1 193 ? 2.274 -14.383 13.391 1.00 67.19 193 VAL A CA 1
ATOM 1544 C C . VAL A 1 193 ? 3.495 -14.944 12.683 1.00 67.19 193 VAL A C 1
ATOM 1546 O O . VAL A 1 193 ? 4.071 -14.296 11.816 1.00 67.19 193 VAL A O 1
ATOM 1549 N N . GLU A 1 194 ? 3.913 -16.149 13.056 1.00 61.53 194 GLU A N 1
ATOM 1550 C CA . GLU A 1 194 ? 5.069 -16.783 12.424 1.00 61.53 194 GLU A CA 1
ATOM 1551 C C . GLU A 1 194 ? 4.796 -17.074 10.945 1.00 61.53 194 GLU A C 1
ATOM 1553 O O . GLU A 1 194 ? 3.743 -17.604 10.572 1.00 61.53 194 GLU A O 1
ATOM 1558 N N . ALA A 1 195 ? 5.765 -16.730 10.096 1.00 57.81 195 ALA A N 1
ATOM 1559 C CA . ALA A 1 195 ? 5.684 -17.022 8.680 1.00 57.81 195 ALA A CA 1
ATOM 1560 C C . ALA A 1 195 ? 5.739 -18.522 8.405 1.00 57.81 195 ALA A C 1
ATOM 1562 O O . ALA A 1 195 ? 6.591 -19.243 8.919 1.00 57.81 195 ALA A O 1
ATOM 1563 N N . CYS A 1 196 ? 4.851 -18.982 7.522 1.00 55.16 196 CYS A N 1
ATOM 1564 C CA . CYS A 1 196 ? 5.158 -20.170 6.739 1.00 55.16 196 CYS A CA 1
ATOM 1565 C C . CYS A 1 196 ? 6.310 -19.803 5.806 1.00 55.16 196 CYS A C 1
ATOM 1567 O O . CYS A 1 196 ? 6.210 -18.803 5.100 1.00 55.16 196 CYS A O 1
ATOM 1569 N N . GLU A 1 197 ? 7.387 -20.588 5.815 1.00 53.53 197 GLU A N 1
ATOM 1570 C CA . GLU A 1 197 ? 8.537 -20.385 4.930 1.00 53.53 197 GLU A CA 1
ATOM 1571 C C . GLU A 1 197 ? 8.088 -20.150 3.464 1.00 53.53 197 GLU A C 1
ATOM 1573 O O . GLU A 1 197 ? 7.130 -20.745 2.977 1.00 53.53 197 GLU A O 1
ATOM 1578 N N . ALA A 1 198 ? 8.728 -19.206 2.775 1.00 59.81 198 ALA A N 1
ATOM 1579 C CA . ALA A 1 198 ? 8.259 -18.625 1.512 1.00 59.81 198 ALA A CA 1
ATOM 1580 C C . ALA A 1 198 ? 8.593 -19.482 0.261 1.00 59.81 198 ALA A C 1
ATOM 1582 O O . ALA A 1 198 ? 9.415 -20.406 0.333 1.00 59.81 198 ALA A O 1
ATOM 1583 N N . PRO A 1 199 ? 8.019 -19.175 -0.925 1.00 65.50 199 PRO A N 1
ATOM 1584 C CA . PRO A 1 199 ? 8.505 -19.720 -2.191 1.00 65.50 199 PRO A CA 1
ATOM 1585 C C . PRO A 1 199 ? 9.940 -19.257 -2.491 1.00 65.50 199 PRO A C 1
ATOM 1587 O O . PRO A 1 199 ? 10.252 -18.072 -2.442 1.00 65.50 199 PRO A O 1
ATOM 1590 N N . THR A 1 200 ? 10.815 -20.199 -2.838 1.00 76.00 200 THR A N 1
ATOM 1591 C CA . THR A 1 200 ? 12.221 -19.965 -3.198 1.00 76.00 200 THR A CA 1
ATOM 1592 C C . THR A 1 200 ? 12.506 -20.508 -4.596 1.00 76.00 200 THR A C 1
ATOM 1594 O O . THR A 1 200 ? 12.133 -21.641 -4.919 1.00 76.00 200 THR A O 1
ATOM 1597 N N . VAL A 1 201 ? 13.200 -19.722 -5.427 1.00 78.31 201 VAL A N 1
ATOM 1598 C CA . VAL A 1 201 ? 13.743 -20.193 -6.711 1.00 78.31 201 VAL A CA 1
ATOM 1599 C C . VAL A 1 201 ? 14.998 -21.015 -6.425 1.00 78.31 201 VAL A C 1
ATOM 1601 O O . VAL A 1 201 ? 16.001 -20.484 -5.960 1.00 78.31 201 VAL A O 1
ATOM 1604 N N . LEU A 1 202 ? 14.945 -22.317 -6.693 1.00 82.75 202 LEU A N 1
ATOM 1605 C CA . LEU A 1 202 ? 16.065 -23.227 -6.451 1.00 82.75 202 LEU A CA 1
ATOM 1606 C C . LEU A 1 202 ? 17.069 -23.238 -7.599 1.00 82.75 202 LEU A C 1
ATOM 1608 O O . LEU A 1 202 ? 18.264 -23.410 -7.373 1.00 82.75 202 LEU A O 1
ATOM 1612 N N . ASN A 1 203 ? 16.586 -23.135 -8.838 1.00 82.62 203 ASN A N 1
ATOM 1613 C CA . ASN A 1 203 ? 17.438 -23.246 -10.015 1.00 82.62 203 ASN A CA 1
ATOM 1614 C C . ASN A 1 203 ? 16.782 -22.628 -11.253 1.00 82.62 203 ASN A C 1
ATOM 1616 O O . ASN A 1 203 ? 15.559 -22.654 -11.384 1.00 82.62 203 ASN A O 1
ATOM 1620 N N . ILE A 1 204 ? 17.608 -22.154 -12.186 1.00 85.56 204 ILE A N 1
ATOM 1621 C CA . ILE A 1 204 ? 17.211 -21.751 -13.537 1.00 85.56 204 ILE A CA 1
ATOM 1622 C C . ILE A 1 204 ? 18.153 -22.445 -14.520 1.00 85.56 204 ILE A C 1
ATOM 1624 O O . ILE A 1 204 ? 19.373 -22.389 -14.375 1.00 85.56 204 ILE A O 1
ATOM 1628 N N . THR A 1 205 ? 17.595 -23.111 -15.528 1.00 88.50 205 THR A N 1
ATOM 1629 C CA . THR A 1 205 ? 18.364 -23.847 -16.539 1.00 88.50 205 THR A CA 1
ATOM 1630 C C . THR A 1 205 ? 17.956 -23.445 -17.949 1.00 88.50 205 THR A C 1
ATOM 1632 O O . THR A 1 205 ? 16.796 -23.126 -18.203 1.00 88.50 205 THR A O 1
ATOM 1635 N N . PHE A 1 206 ? 18.925 -23.490 -18.866 1.00 87.81 206 PHE A N 1
ATOM 1636 C CA . PHE A 1 206 ? 18.767 -23.136 -20.276 1.00 87.81 206 PHE A CA 1
ATOM 1637 C C . PHE A 1 206 ? 19.120 -24.338 -21.148 1.00 87.81 206 PHE A C 1
ATOM 1639 O O . PHE A 1 206 ? 20.184 -24.937 -20.972 1.00 87.81 206 PHE A O 1
ATOM 1646 N N . THR A 1 207 ? 18.251 -24.685 -22.096 1.00 87.94 207 THR A N 1
ATOM 1647 C CA . THR A 1 207 ? 18.482 -25.801 -23.022 1.00 87.94 207 THR A CA 1
ATOM 1648 C C . THR A 1 207 ? 18.190 -25.378 -24.467 1.00 87.94 207 THR A C 1
ATOM 1650 O O . THR A 1 207 ? 17.045 -25.043 -24.759 1.00 87.94 207 THR A O 1
ATOM 1653 N N . PRO A 1 208 ? 19.174 -25.424 -25.387 1.00 86.50 208 PRO A N 1
ATOM 1654 C CA . PRO A 1 208 ? 20.578 -25.779 -25.160 1.00 86.50 208 PRO A CA 1
ATOM 1655 C C . PRO A 1 208 ? 21.339 -24.676 -24.405 1.00 86.50 208 PRO A C 1
ATOM 1657 O O . PRO A 1 208 ? 21.034 -23.497 -24.529 1.00 86.50 208 PRO A O 1
ATOM 1660 N N . GLN A 1 209 ? 22.385 -25.051 -23.662 1.00 83.94 209 GLN A N 1
ATOM 1661 C CA . GLN A 1 209 ? 23.208 -24.102 -22.892 1.00 83.94 209 GLN A CA 1
ATOM 1662 C C . GLN A 1 209 ? 24.063 -23.179 -23.784 1.00 83.94 209 GLN A C 1
ATOM 1664 O O . GLN A 1 209 ? 24.542 -22.138 -23.344 1.00 83.94 209 GLN A O 1
ATOM 1669 N N . LYS A 1 210 ? 24.280 -23.580 -25.042 1.00 85.12 210 LYS A N 1
ATOM 1670 C CA . LYS A 1 210 ? 25.007 -22.820 -26.067 1.00 85.12 210 LYS A CA 1
ATOM 1671 C C . LYS A 1 210 ? 24.176 -22.782 -27.354 1.00 85.12 210 LYS A C 1
ATOM 1673 O O . LYS A 1 210 ? 24.465 -23.545 -28.277 1.00 85.12 210 LYS A O 1
ATOM 1678 N N . PRO A 1 211 ? 23.106 -21.976 -27.388 1.00 86.81 211 PRO A N 1
ATOM 1679 C CA . PRO A 1 211 ? 22.281 -21.822 -28.577 1.00 86.81 211 PRO A CA 1
ATOM 1680 C C . PRO A 1 211 ? 23.069 -21.145 -29.700 1.00 86.81 211 PRO A C 1
ATOM 1682 O O . PRO A 1 211 ? 23.947 -20.316 -29.451 1.00 86.81 211 PRO A O 1
ATOM 1685 N N . ALA A 1 212 ? 22.750 -21.495 -30.943 1.00 85.75 212 ALA A N 1
ATOM 1686 C CA . ALA A 1 212 ? 23.216 -20.726 -32.087 1.00 85.75 212 ALA A CA 1
ATOM 1687 C C . ALA A 1 212 ? 22.457 -19.392 -32.142 1.00 85.75 212 ALA A C 1
ATOM 1689 O O . ALA A 1 212 ? 21.348 -19.266 -31.620 1.00 85.75 212 ALA A O 1
ATOM 1690 N N . ALA A 1 213 ? 23.035 -18.382 -32.793 1.00 78.88 213 ALA A N 1
ATOM 1691 C CA . ALA A 1 213 ? 22.325 -17.127 -33.006 1.00 78.88 213 ALA A CA 1
ATOM 1692 C C . ALA A 1 213 ? 20.999 -17.394 -33.744 1.00 78.88 213 ALA A C 1
ATOM 1694 O O . ALA A 1 213 ? 20.991 -18.015 -34.805 1.00 78.88 213 ALA A O 1
ATOM 1695 N N . GLY A 1 214 ? 19.888 -16.947 -33.155 1.00 80.69 214 GLY A N 1
ATOM 1696 C CA . GLY A 1 214 ? 18.542 -17.143 -33.699 1.00 80.69 214 GLY A CA 1
ATOM 1697 C C . GLY A 1 214 ? 17.885 -18.493 -33.389 1.00 80.69 214 GLY A C 1
ATOM 1698 O O . GLY A 1 214 ? 16.778 -18.714 -33.867 1.00 80.69 214 GLY A O 1
ATOM 1699 N N . SER A 1 215 ? 18.513 -19.389 -32.614 1.00 85.75 215 SER A N 1
ATOM 1700 C CA . SER A 1 215 ? 17.858 -20.633 -32.179 1.00 85.75 215 SER A CA 1
ATOM 1701 C C . SER A 1 215 ? 17.052 -20.446 -30.894 1.00 85.75 215 SER A C 1
ATOM 1703 O O . SER A 1 215 ? 17.489 -19.726 -29.994 1.00 85.75 215 SER A O 1
ATOM 1705 N N . ASP A 1 216 ? 15.945 -21.176 -30.778 1.00 83.12 216 ASP A N 1
ATOM 1706 C CA . ASP A 1 216 ? 15.118 -21.201 -29.571 1.00 83.12 216 ASP A CA 1
ATOM 1707 C C . ASP A 1 216 ? 15.876 -21.765 -28.357 1.00 83.12 216 ASP A C 1
ATOM 1709 O O . ASP A 1 216 ? 16.698 -22.681 -28.474 1.00 83.12 216 ASP A O 1
ATOM 1713 N N . VAL A 1 217 ? 15.569 -21.228 -27.173 1.00 86.56 217 VAL A N 1
ATOM 1714 C CA . VAL A 1 217 ? 16.114 -21.673 -25.884 1.00 86.56 217 VAL A CA 1
ATOM 1715 C C . VAL A 1 217 ? 14.961 -21.975 -24.942 1.00 86.56 217 VAL A C 1
ATOM 1717 O O . VAL A 1 217 ? 14.142 -21.105 -24.656 1.00 86.56 217 VAL A O 1
ATOM 1720 N N . LEU A 1 218 ? 14.921 -23.194 -24.415 1.00 85.38 218 LEU A N 1
ATOM 1721 C CA . LEU A 1 218 ? 14.009 -23.553 -23.338 1.00 85.38 218 LEU A CA 1
ATOM 1722 C C . LEU A 1 218 ? 14.585 -23.076 -22.002 1.00 85.38 218 LEU A C 1
ATOM 1724 O O . LEU A 1 218 ? 15.702 -23.457 -21.643 1.00 85.38 218 LEU A O 1
ATOM 1728 N N . ILE A 1 219 ? 13.808 -22.283 -21.265 1.00 86.56 219 ILE A N 1
ATOM 1729 C CA . ILE A 1 219 ? 14.148 -21.801 -19.923 1.00 86.56 219 ILE A CA 1
ATOM 1730 C C . ILE A 1 219 ? 13.269 -22.539 -18.914 1.00 86.56 219 ILE A C 1
ATOM 1732 O O . ILE A 1 219 ? 12.048 -22.419 -18.959 1.00 86.56 219 ILE A O 1
ATOM 1736 N N . ASN A 1 220 ? 13.886 -23.282 -17.996 1.00 85.50 220 ASN A N 1
ATOM 1737 C CA . ASN A 1 220 ? 13.186 -23.969 -16.911 1.00 85.50 220 ASN A CA 1
ATOM 1738 C C . ASN A 1 220 ? 13.610 -23.379 -15.565 1.00 85.50 220 ASN A C 1
ATOM 1740 O O . ASN A 1 220 ? 14.801 -23.380 -15.251 1.00 85.50 220 ASN A O 1
ATOM 1744 N N . ALA A 1 221 ? 12.641 -22.942 -14.761 1.00 83.56 221 ALA A N 1
ATOM 1745 C CA . ALA A 1 221 ? 12.848 -22.511 -13.381 1.00 83.56 221 ALA A CA 1
ATOM 1746 C C . ALA A 1 221 ? 12.234 -23.529 -12.407 1.00 83.56 221 ALA A C 1
ATOM 1748 O O . ALA A 1 221 ? 11.085 -23.938 -12.572 1.00 83.56 221 ALA A O 1
ATOM 1749 N N . THR A 1 222 ? 12.991 -23.927 -11.384 1.00 85.19 222 THR A N 1
ATOM 1750 C CA . THR A 1 222 ? 12.508 -24.797 -10.304 1.00 85.19 222 THR A CA 1
ATOM 1751 C C . THR A 1 222 ? 12.191 -23.947 -9.085 1.00 85.19 222 THR A C 1
ATOM 1753 O O . THR A 1 222 ? 13.070 -23.259 -8.569 1.00 85.19 222 THR A O 1
ATOM 1756 N N . ILE A 1 223 ? 10.948 -24.015 -8.610 1.00 81.88 223 ILE A N 1
ATOM 1757 C CA . ILE A 1 223 ? 10.440 -23.197 -7.504 1.00 81.88 223 ILE A CA 1
ATOM 1758 C C . ILE A 1 223 ? 9.901 -24.131 -6.428 1.00 81.88 223 ILE A C 1
ATOM 1760 O O . ILE A 1 223 ? 9.240 -25.121 -6.734 1.00 81.88 223 ILE A O 1
ATOM 1764 N N . THR A 1 224 ? 10.218 -23.857 -5.167 1.00 79.94 224 THR A N 1
ATOM 1765 C CA . THR A 1 224 ? 9.776 -24.665 -4.025 1.00 79.94 224 THR A CA 1
ATOM 1766 C C . THR A 1 224 ? 9.159 -23.775 -2.967 1.00 79.94 224 THR A C 1
ATOM 1768 O O . THR A 1 224 ? 9.760 -22.786 -2.568 1.00 79.94 224 THR A O 1
ATOM 1771 N N . ASN A 1 225 ? 7.964 -24.142 -2.511 1.00 74.56 225 ASN A N 1
ATOM 1772 C CA . ASN A 1 225 ? 7.359 -23.578 -1.314 1.00 74.56 225 ASN A CA 1
ATOM 1773 C C . ASN A 1 225 ? 7.890 -24.354 -0.104 1.00 74.56 225 ASN A C 1
ATOM 1775 O O . ASN A 1 225 ? 7.515 -25.511 0.080 1.00 74.56 225 ASN A O 1
ATOM 1779 N N . PHE A 1 226 ? 8.782 -23.742 0.675 1.00 68.62 226 PHE A N 1
ATOM 1780 C CA . PHE A 1 226 ? 9.293 -24.352 1.908 1.00 68.62 226 PHE A CA 1
ATOM 1781 C C . PHE A 1 226 ? 8.274 -24.295 3.059 1.00 68.62 226 PHE A C 1
ATOM 1783 O O . PHE A 1 226 ? 8.446 -24.943 4.088 1.00 68.62 226 PHE A O 1
ATOM 1790 N N . GLY A 1 227 ? 7.181 -23.554 2.877 1.00 61.09 227 GLY A N 1
ATOM 1791 C CA . GLY A 1 227 ? 6.145 -23.372 3.877 1.00 61.09 227 GLY A CA 1
ATOM 1792 C C . GLY A 1 227 ? 5.355 -24.637 4.174 1.00 61.09 227 GLY A C 1
ATOM 1793 O O . GLY A 1 227 ? 5.226 -25.550 3.361 1.00 61.09 227 GLY A O 1
ATOM 1794 N N . ASN A 1 228 ? 4.742 -24.660 5.356 1.00 57.72 228 ASN A N 1
ATOM 1795 C CA . ASN A 1 228 ? 3.921 -25.783 5.814 1.00 57.72 228 ASN A CA 1
ATOM 1796 C C . ASN A 1 228 ? 2.442 -25.696 5.368 1.00 57.72 228 ASN A C 1
ATOM 1798 O O . ASN A 1 228 ? 1.621 -26.520 5.775 1.00 57.72 228 ASN A O 1
ATOM 1802 N N . ARG A 1 229 ? 2.093 -24.717 4.520 1.00 56.00 229 ARG A N 1
ATOM 1803 C CA . ARG A 1 229 ? 0.756 -24.515 3.936 1.00 56.00 229 ARG A CA 1
ATOM 1804 C C . ARG A 1 229 ? 0.837 -24.342 2.423 1.00 56.00 229 ARG A C 1
ATOM 1806 O O . ARG A 1 229 ? 1.863 -23.937 1.884 1.00 56.00 229 ARG A O 1
ATOM 1813 N N . THR A 1 230 ? -0.273 -24.621 1.740 1.00 59.62 230 THR A N 1
ATOM 1814 C CA . THR A 1 230 ? -0.413 -24.329 0.304 1.00 59.62 230 THR A CA 1
ATOM 1815 C C . THR A 1 230 ? -0.426 -22.816 0.088 1.00 59.62 230 THR A C 1
ATOM 1817 O O . THR A 1 230 ? -1.175 -22.115 0.763 1.00 59.62 230 THR A O 1
ATOM 1820 N N . ALA A 1 231 ? 0.385 -22.331 -0.853 1.00 55.59 231 ALA A N 1
ATOM 1821 C CA . ALA A 1 231 ? 0.461 -20.928 -1.243 1.00 55.59 231 ALA A CA 1
ATOM 1822 C C . ALA A 1 231 ? 0.301 -20.803 -2.763 1.00 55.59 231 ALA A C 1
ATOM 1824 O O . ALA A 1 231 ? 0.830 -21.628 -3.509 1.00 55.59 231 ALA A O 1
ATOM 1825 N N . ASN A 1 232 ? -0.400 -19.758 -3.205 1.00 62.47 232 ASN A N 1
ATOM 1826 C CA . ASN A 1 232 ? -0.499 -19.387 -4.613 1.00 62.47 232 ASN A CA 1
ATOM 1827 C C . ASN A 1 232 ? 0.465 -18.226 -4.865 1.00 62.47 232 ASN A C 1
ATOM 1829 O O . ASN A 1 232 ? 0.394 -17.214 -4.174 1.00 62.47 232 ASN A O 1
ATOM 1833 N N . PHE A 1 233 ? 1.358 -18.366 -5.840 1.00 62.22 233 PHE A N 1
ATOM 1834 C CA . PHE A 1 233 ? 2.324 -17.333 -6.206 1.00 62.22 233 PHE A CA 1
ATOM 1835 C C . PHE A 1 233 ? 2.362 -17.156 -7.724 1.00 62.22 233 PHE A C 1
ATOM 1837 O O . PHE A 1 233 ? 2.224 -18.123 -8.477 1.00 62.22 233 PHE A O 1
ATOM 1844 N N . THR A 1 234 ? 2.557 -15.915 -8.164 1.00 64.44 234 THR A N 1
ATOM 1845 C CA . THR A 1 234 ? 2.829 -15.585 -9.566 1.00 64.44 234 THR A CA 1
ATOM 1846 C C . THR A 1 234 ? 4.330 -15.669 -9.808 1.00 64.44 234 THR A C 1
ATOM 1848 O O . THR A 1 234 ? 5.125 -15.284 -8.953 1.00 64.44 234 THR A O 1
ATOM 1851 N N . VAL A 1 235 ? 4.721 -16.194 -10.966 1.00 66.88 235 VAL A N 1
ATOM 1852 C CA . VAL A 1 235 ? 6.123 -16.340 -11.361 1.00 66.88 235 VAL A CA 1
ATOM 1853 C C . VAL A 1 235 ? 6.323 -15.588 -12.662 1.00 66.88 235 VAL A C 1
ATOM 1855 O O . VAL A 1 235 ? 5.801 -16.006 -13.694 1.00 66.88 235 VAL A O 1
ATOM 1858 N N . ASP A 1 236 ? 7.121 -14.528 -12.612 1.00 73.38 236 ASP A N 1
ATOM 1859 C CA . ASP A 1 236 ? 7.513 -13.777 -13.798 1.00 73.38 236 ASP A CA 1
ATOM 1860 C C . ASP A 1 236 ? 8.923 -14.185 -14.236 1.00 73.38 236 ASP A C 1
ATOM 1862 O O . ASP A 1 236 ? 9.879 -14.127 -13.460 1.00 73.38 236 ASP A O 1
ATOM 1866 N N . LEU A 1 237 ? 9.061 -14.591 -15.500 1.00 71.94 237 LEU A N 1
ATOM 1867 C CA . LEU A 1 237 ? 10.353 -14.787 -16.159 1.00 71.94 237 LEU A CA 1
ATOM 1868 C C . LEU A 1 237 ? 10.597 -13.625 -17.121 1.00 71.94 237 LEU A C 1
ATOM 1870 O O . LEU A 1 237 ? 9.839 -13.428 -18.070 1.00 71.94 237 LEU A O 1
ATOM 1874 N N . TRP A 1 238 ? 11.687 -12.894 -16.914 1.00 70.06 238 TRP A N 1
ATOM 1875 C CA . TRP A 1 238 ? 12.142 -11.840 -17.816 1.00 70.06 238 TRP A CA 1
ATOM 1876 C C . TRP A 1 238 ? 13.642 -11.980 -18.091 1.00 70.06 238 TRP A C 1
ATOM 1878 O O . TRP A 1 238 ? 14.378 -12.597 -17.323 1.00 70.06 238 TRP A O 1
ATOM 1888 N N . ALA A 1 239 ? 14.087 -11.431 -19.220 1.00 65.62 239 ALA A N 1
ATOM 1889 C CA . ALA A 1 239 ? 15.487 -11.413 -19.623 1.00 65.62 239 ALA A CA 1
ATOM 1890 C C . ALA A 1 239 ? 15.860 -10.013 -20.119 1.00 65.62 239 ALA A C 1
ATOM 1892 O O . ALA A 1 239 ? 15.113 -9.405 -20.886 1.00 65.62 239 ALA A O 1
ATOM 1893 N N . GLU A 1 240 ? 17.023 -9.517 -19.702 1.00 65.44 240 GLU A N 1
ATOM 1894 C CA . GLU A 1 240 ? 17.594 -8.268 -20.198 1.00 65.44 240 GLU A CA 1
ATOM 1895 C C . GLU A 1 240 ? 18.677 -8.574 -21.236 1.00 65.44 240 GLU A C 1
ATOM 1897 O O . GLU A 1 240 ? 19.581 -9.380 -21.004 1.00 65.44 240 GLU A O 1
ATOM 1902 N N . LYS A 1 241 ? 18.576 -7.942 -22.409 1.00 66.44 241 LYS A N 1
ATOM 1903 C CA . LYS A 1 241 ? 19.574 -8.057 -23.473 1.00 66.44 241 LYS A CA 1
ATOM 1904 C C . LYS A 1 241 ? 20.460 -6.818 -23.456 1.00 66.44 241 LYS A C 1
ATOM 1906 O O . LYS A 1 241 ? 20.015 -5.742 -23.843 1.00 66.44 241 LYS A O 1
ATOM 1911 N N . ILE A 1 242 ? 21.720 -6.989 -23.067 1.00 65.94 242 ILE A N 1
ATOM 1912 C CA . ILE A 1 242 ? 22.745 -5.948 -23.193 1.00 65.94 242 ILE A CA 1
ATOM 1913 C C . ILE A 1 242 ? 23.586 -6.268 -24.428 1.00 65.94 242 ILE A C 1
ATOM 1915 O O . ILE A 1 242 ? 24.299 -7.270 -24.469 1.00 65.94 242 ILE A O 1
ATOM 1919 N N . GLU A 1 243 ? 23.485 -5.427 -25.453 1.00 67.81 243 GLU A N 1
ATOM 1920 C CA . GLU A 1 243 ? 24.319 -5.535 -26.647 1.00 67.81 243 GLU A CA 1
ATOM 1921 C C . GLU A 1 243 ? 25.553 -4.648 -26.498 1.00 67.81 243 GLU A C 1
ATOM 1923 O O . GLU A 1 243 ? 25.456 -3.424 -26.420 1.00 67.81 243 GLU A O 1
ATOM 1928 N N . HIS A 1 244 ? 26.730 -5.268 -26.489 1.00 54.34 244 HIS A N 1
ATOM 1929 C CA . HIS A 1 244 ? 27.981 -4.554 -26.693 1.00 54.34 244 HIS A CA 1
ATOM 1930 C C . HIS A 1 244 ? 28.344 -4.638 -28.174 1.00 54.34 244 HIS A C 1
ATOM 1932 O O . HIS A 1 244 ? 28.593 -5.729 -28.685 1.00 54.34 244 HIS A O 1
ATOM 1938 N N . HIS A 1 245 ? 28.421 -3.482 -28.837 1.00 61.16 245 HIS A N 1
ATOM 1939 C CA . HIS A 1 245 ? 28.891 -3.338 -30.219 1.00 61.16 245 HIS A CA 1
ATOM 1940 C C . HIS A 1 245 ? 30.307 -2.739 -30.228 1.00 61.16 245 HIS A C 1
ATOM 1942 O O . HIS A 1 245 ? 30.458 -1.545 -30.476 1.00 61.16 245 HIS A O 1
ATOM 1948 N N . PRO A 1 246 ? 31.367 -3.499 -29.885 1.00 54.62 246 PRO A N 1
ATOM 1949 C CA . PRO A 1 246 ? 32.713 -2.937 -29.806 1.00 54.62 246 PRO A CA 1
ATOM 1950 C C . PRO A 1 246 ? 33.354 -2.676 -31.178 1.00 54.62 246 PRO A C 1
ATOM 1952 O O . PRO A 1 246 ? 34.332 -1.938 -31.229 1.00 54.62 246 PRO A O 1
ATOM 1955 N N . PHE A 1 247 ? 32.832 -3.238 -32.278 1.00 55.06 247 PHE A N 1
ATOM 1956 C CA . PHE A 1 247 ? 33.377 -3.036 -33.624 1.00 55.06 247 PHE A CA 1
ATOM 1957 C C . PHE A 1 247 ? 32.272 -3.089 -34.686 1.00 55.06 247 PHE A C 1
ATOM 1959 O O . PHE A 1 247 ? 31.594 -4.108 -34.824 1.00 55.06 247 PHE A O 1
ATOM 1966 N N . GLU A 1 248 ? 32.116 -2.011 -35.458 1.00 51.72 248 GLU A N 1
ATOM 1967 C CA . GLU A 1 248 ? 31.434 -2.072 -36.752 1.00 51.72 248 GLU A CA 1
ATOM 1968 C C . GLU A 1 248 ? 32.273 -2.918 -37.718 1.00 51.72 248 GLU A C 1
ATOM 1970 O O . GLU A 1 248 ? 33.507 -2.881 -37.699 1.00 51.72 248 GLU A O 1
ATOM 1975 N N . SER A 1 249 ? 31.602 -3.720 -38.547 1.00 53.59 249 SER A N 1
ATOM 1976 C CA . SER A 1 249 ? 32.267 -4.477 -39.608 1.00 53.59 249 SER A CA 1
ATOM 1977 C C . SER A 1 249 ? 33.012 -3.497 -40.524 1.00 53.59 249 SER A C 1
ATOM 1979 O O . SER A 1 249 ? 32.410 -2.497 -40.920 1.00 53.59 249 SER A O 1
ATOM 1981 N N . PRO A 1 250 ? 34.284 -3.737 -40.895 1.00 46.97 250 PRO A N 1
ATOM 1982 C CA . PRO A 1 250 ? 34.923 -2.909 -41.898 1.00 46.97 250 PRO A CA 1
ATOM 1983 C C . PRO A 1 250 ? 34.175 -3.141 -43.209 1.00 46.97 250 PRO A C 1
ATOM 1985 O O . PRO A 1 250 ? 34.222 -4.237 -43.770 1.00 46.97 250 PRO A O 1
ATOM 1988 N N . HIS A 1 251 ? 33.462 -2.123 -43.685 1.00 50.91 251 HIS A N 1
ATOM 1989 C CA . HIS A 1 251 ? 33.010 -2.092 -45.065 1.00 50.91 251 HIS A CA 1
ATOM 1990 C C . HIS A 1 251 ? 34.261 -2.190 -45.945 1.00 50.91 251 HIS A C 1
ATOM 1992 O O . HIS A 1 251 ? 35.096 -1.288 -45.971 1.00 50.91 251 HIS A O 1
ATOM 1998 N N . GLY A 1 252 ? 34.440 -3.341 -46.592 1.00 48.06 252 GLY A N 1
ATOM 1999 C CA . GLY A 1 252 ? 35.447 -3.510 -47.623 1.00 48.06 252 GLY A CA 1
ATOM 2000 C C . GLY A 1 252 ? 35.017 -2.720 -48.848 1.00 48.06 252 GLY A C 1
ATOM 2001 O O . GLY A 1 252 ? 34.252 -3.232 -49.660 1.00 48.06 252 GLY A O 1
ATOM 2002 N N . ASP A 1 253 ? 35.504 -1.490 -48.980 1.00 51.34 253 ASP A N 1
ATOM 2003 C CA . ASP A 1 253 ? 35.462 -0.760 -50.245 1.00 51.34 253 ASP A CA 1
ATOM 2004 C C . ASP A 1 253 ? 36.503 -1.367 -51.203 1.00 51.34 253 ASP A C 1
ATOM 2006 O O . ASP A 1 253 ? 37.570 -0.808 -51.451 1.00 51.34 253 ASP A O 1
ATOM 2010 N N . GLU A 1 254 ? 36.193 -2.544 -51.752 1.00 51.03 254 GLU A N 1
ATOM 2011 C CA . GLU A 1 254 ? 36.684 -2.939 -53.071 1.00 51.03 254 GLU A CA 1
ATOM 2012 C C . GLU A 1 254 ? 35.697 -2.420 -54.125 1.00 51.03 254 GLU A C 1
ATOM 2014 O O . GLU A 1 254 ? 34.774 -3.113 -54.544 1.00 51.03 254 GLU A O 1
ATOM 2019 N N . PHE A 1 255 ? 35.916 -1.190 -54.586 1.00 45.88 255 PHE A N 1
ATOM 2020 C CA . PHE A 1 255 ? 35.430 -0.740 -55.890 1.00 45.88 255 PHE A CA 1
ATOM 2021 C C . PHE A 1 255 ? 36.596 -0.113 -56.664 1.00 45.88 255 PHE A C 1
ATOM 2023 O O . PHE A 1 255 ? 36.943 1.042 -56.408 1.00 45.88 255 PHE A O 1
ATOM 2030 N N . PRO A 1 256 ? 37.226 -0.828 -57.615 1.00 52.91 256 PRO A N 1
ATOM 2031 C CA . PRO A 1 256 ? 38.013 -0.176 -58.645 1.00 52.91 256 PRO A CA 1
ATOM 2032 C C . PRO A 1 256 ? 37.085 0.429 -59.710 1.00 52.91 256 PRO A C 1
ATOM 2034 O O . PRO A 1 256 ? 36.114 -0.199 -60.137 1.00 52.91 256 PRO A O 1
ATOM 2037 N N . VAL A 1 257 ? 37.421 1.667 -60.083 1.00 56.12 257 VAL A N 1
ATOM 2038 C CA . VAL A 1 257 ? 36.899 2.467 -61.207 1.00 56.12 257 VAL A CA 1
ATOM 2039 C C . VAL A 1 257 ? 36.940 1.755 -62.556 1.00 56.12 257 VAL A C 1
ATOM 2041 O O . VAL A 1 257 ? 37.911 1.005 -62.805 1.00 56.12 257 VAL A O 1
#

Foldseek 3Di:
DKDKDKDWAAQFPPPPVSDWPFDFKKKKKKKKFDWDFDFFDWDQDPVGIWGKDFDPQFQWKKFFWPDWDAFFQKKKFKADPVRDTPWMDHVPDPPVPGRMTDIDGDGMITIDIDGGDDPVTDDDDDTDITTGTMMTMHIDIDTDTDTHRDMDMDMDDDDDAAAKMKIKIAINPVCPDDGPDRPVRIDMDIDHHHHFAAKDWPDWDWVPPDDDVPDDIDIDIDIDRSGPDDDDDDDDDDDDDDDDDPDDDPPPPPDDD

Radius of gyration: 27.39 Å; chains: 1; bounding box: 66×55×97 Å